Protein AF-A0A0K8VA12-F1 (afdb_monomer_lite)

Sequence (183 aa):
MFSTTRMPDYFIQFFLEILHPKRGFFFLHIFKHLFSTLIILQIESQKISMIEVALLIKELKFKITKRNDEIFIHLVVRNLISALDKTGMKCADEFNSNSTKFYNNCIDYLNQWDQAFKDVEVMEWVHLRKLPSWNSVERNLIYVMEIRNKTDVNDDELVDEFSFVKNYLTSGKLNEWKPVKKL

Foldseek 3Di:
DDDPPDPPVCVVVVLVVVDDPVRSVQVVVVCCVLCVVQPVVPVVPPDDDLLRVLVSLVVSLVVLVVCLVVLNDDPVRVVVQVVCVVVVNNCVVVSSVVSNVVSVVVNVVSVVVSVVRPLVNLVNCVVVLDQDDPVSVVSVVVSCCVVPVDDDDDPVVVVVVSVVVNVPDDPVVSVVPPPDPPD

Organism: Bactrocera latifrons (NCBI:txid174628)

Secondary structure (DSSP, 8-state):
--------HHHHHHHHHSS-HHHHHHHHHHHIIIIIIIIIHHHSSS---HHHHHHHHHHHHHHHHHHHHTT---HHHHHHHHHHHHTT---HHHHHHHHHHHHHHHHHHHHHHHTTTGGGGGGGGGG-SS---HHHHHHHHHHHHHHSTT----HHHHHHHHHHHHHH--HHHHHHTS-----

Structure (mmCIF, N/CA/C/O backbone):
data_AF-A0A0K8VA12-F1
#
_entry.id   AF-A0A0K8VA12-F1
#
loop_
_atom_site.group_PDB
_atom_site.id
_atom_site.type_symbol
_atom_site.label_atom_id
_atom_site.label_alt_id
_atom_site.label_comp_id
_atom_site.label_asym_id
_atom_site.label_entity_id
_atom_site.label_seq_id
_atom_site.pdbx_PDB_ins_code
_atom_site.Cartn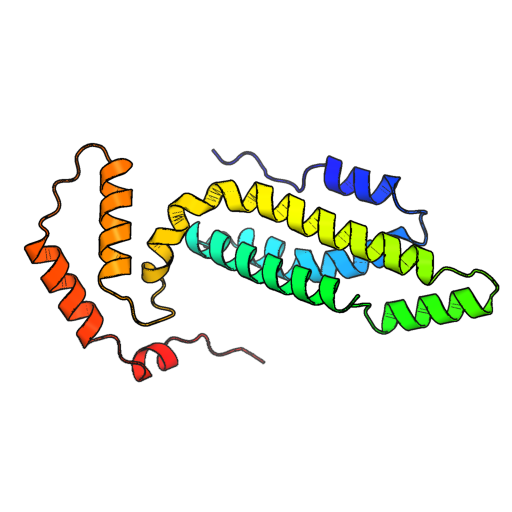_x
_atom_site.Cartn_y
_atom_site.Cartn_z
_atom_site.occupancy
_atom_site.B_iso_or_equiv
_atom_site.auth_seq_id
_atom_site.auth_comp_id
_atom_site.auth_asym_id
_atom_site.auth_atom_id
_atom_site.pdbx_PDB_model_num
ATOM 1 N N . MET A 1 1 ? -22.782 7.943 -9.792 1.00 27.59 1 MET A N 1
ATOM 2 C CA . MET A 1 1 ? -22.755 8.107 -11.260 1.00 27.59 1 MET A C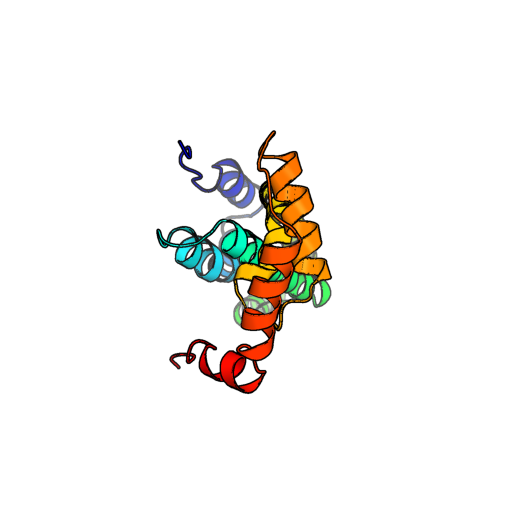A 1
ATOM 3 C C . MET A 1 1 ? -21.288 8.202 -11.657 1.00 27.59 1 MET A C 1
ATOM 5 O O . MET A 1 1 ? -20.741 9.292 -11.675 1.00 27.59 1 MET A O 1
ATOM 9 N N . PHE A 1 2 ? -20.608 7.063 -11.816 1.00 27.42 2 PHE A N 1
ATOM 10 C CA . PHE A 1 2 ? -19.216 7.056 -12.269 1.00 27.42 2 PHE A CA 1
ATOM 11 C C . PHE A 1 2 ? -19.253 7.274 -13.777 1.00 27.42 2 PHE A C 1
ATOM 13 O O . PHE A 1 2 ? -19.707 6.400 -14.517 1.00 27.42 2 PHE A O 1
ATOM 20 N N . SER A 1 3 ? -18.892 8.479 -14.219 1.00 29.62 3 SER A N 1
ATOM 21 C CA . SER A 1 3 ? -18.614 8.716 -15.628 1.00 29.62 3 SER A CA 1
ATOM 22 C C . SER A 1 3 ? -17.538 7.723 -16.050 1.00 29.62 3 SER A C 1
ATOM 24 O O . SER A 1 3 ? -16.582 7.478 -15.320 1.00 29.62 3 SER A O 1
ATOM 26 N N . THR A 1 4 ? -17.753 7.099 -17.200 1.00 33.97 4 THR A N 1
ATOM 27 C CA . THR A 1 4 ? -16.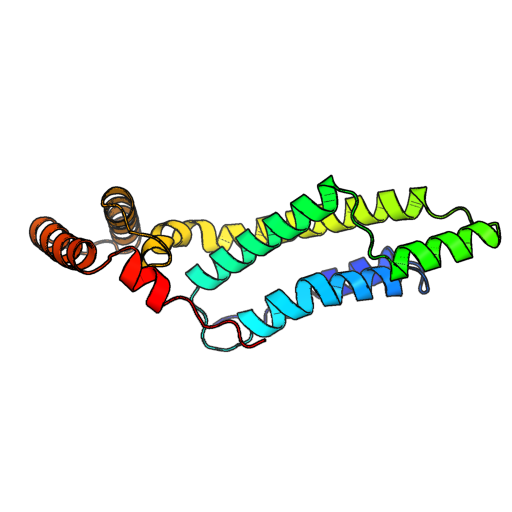831 6.194 -17.880 1.00 33.97 4 THR A CA 1
ATOM 28 C C . THR A 1 4 ? -15.396 6.716 -17.825 1.00 33.97 4 THR A C 1
ATOM 30 O O . THR A 1 4 ? -14.992 7.505 -18.678 1.00 33.97 4 THR A O 1
ATOM 33 N N . THR A 1 5 ? -14.607 6.250 -16.860 1.00 39.56 5 THR A N 1
ATOM 34 C CA . THR A 1 5 ? -13.150 6.388 -16.841 1.00 39.56 5 THR A CA 1
ATOM 35 C C . THR A 1 5 ? -12.570 5.398 -17.844 1.00 39.56 5 THR A C 1
ATOM 37 O O . THR A 1 5 ? -11.857 4.459 -17.508 1.00 39.56 5 THR A O 1
ATOM 40 N N . ARG A 1 6 ? -12.874 5.629 -19.129 1.00 41.81 6 ARG A N 1
ATOM 41 C CA . ARG A 1 6 ? -11.933 5.256 -20.182 1.00 41.81 6 ARG A CA 1
ATOM 42 C C . ARG A 1 6 ? -10.616 5.935 -19.830 1.00 41.81 6 ARG A C 1
ATOM 44 O O . ARG A 1 6 ? -10.619 7.095 -19.414 1.00 41.81 6 ARG A O 1
ATOM 51 N N . MET A 1 7 ? -9.516 5.197 -19.967 1.00 45.19 7 MET A N 1
ATOM 52 C CA . MET A 1 7 ? -8.165 5.755 -19.982 1.00 45.19 7 MET A CA 1
ATOM 53 C C . MET A 1 7 ? -8.221 7.089 -20.747 1.00 45.19 7 MET A C 1
ATOM 55 O O . MET A 1 7 ? -8.667 7.060 -21.896 1.00 45.19 7 MET A O 1
ATOM 59 N N . PRO A 1 8 ? -7.910 8.240 -20.115 1.00 46.12 8 PRO A N 1
ATOM 60 C CA . PRO A 1 8 ? -8.129 9.540 -20.738 1.00 46.12 8 PRO A CA 1
ATOM 61 C C . PRO A 1 8 ? -7.470 9.547 -22.113 1.00 46.12 8 PRO A C 1
ATOM 63 O O . PRO A 1 8 ? -6.331 9.098 -22.218 1.00 46.12 8 PRO A O 1
ATOM 66 N N . ASP A 1 9 ? -8.146 10.037 -23.153 1.00 42.62 9 ASP A N 1
ATOM 67 C CA . ASP A 1 9 ? -7.604 10.029 -24.523 1.00 42.62 9 ASP A CA 1
ATOM 68 C C . ASP A 1 9 ? -6.209 10.677 -24.587 1.00 42.62 9 ASP A C 1
ATOM 70 O O . ASP A 1 9 ? -5.347 10.236 -25.342 1.00 42.62 9 ASP A O 1
ATOM 74 N N . TYR A 1 10 ? -5.929 11.608 -23.668 1.00 41.34 10 TYR A N 1
ATOM 75 C CA . TYR A 1 10 ? -4.619 12.211 -23.430 1.00 41.34 10 TYR A CA 1
ATOM 76 C C . TYR A 1 10 ? -3.496 11.197 -23.161 1.00 41.34 10 TYR A C 1
ATOM 78 O O . TYR A 1 10 ? -2.371 11.396 -23.595 1.00 41.34 10 TYR A O 1
ATOM 86 N N . PHE A 1 11 ? -3.779 10.091 -22.475 1.00 45.50 11 PHE A N 1
ATOM 87 C CA . PHE A 1 11 ? -2.817 9.025 -22.201 1.00 45.50 11 PHE A CA 1
ATOM 88 C C . PHE A 1 11 ? -2.500 8.215 -23.461 1.00 45.50 11 PHE A C 1
ATOM 90 O O . PHE A 1 11 ? -1.362 7.823 -23.666 1.00 45.50 11 PHE A O 1
ATOM 97 N N . ILE A 1 12 ? -3.467 7.987 -24.347 1.00 48.97 12 ILE A N 1
ATOM 98 C CA . ILE A 1 12 ? -3.208 7.319 -25.631 1.00 48.97 12 ILE A CA 1
ATOM 99 C C . ILE A 1 12 ? -2.470 8.280 -26.573 1.00 48.97 12 ILE A C 1
ATOM 101 O O . ILE A 1 12 ? -1.506 7.897 -27.232 1.00 48.97 12 ILE A O 1
ATOM 105 N N . GLN A 1 13 ? -2.875 9.547 -26.581 1.00 41.81 13 GLN A N 1
ATOM 106 C CA . GLN A 1 13 ? -2.333 10.600 -27.434 1.00 41.81 13 GLN A CA 1
ATOM 107 C C . GLN A 1 13 ? -0.892 10.971 -27.046 1.00 41.81 13 GLN A C 1
ATOM 109 O O . GLN A 1 13 ? -0.024 11.014 -27.910 1.00 41.81 13 GLN A O 1
ATOM 114 N N . PHE A 1 14 ? -0.586 11.070 -25.750 1.00 44.94 14 PHE A N 1
ATOM 115 C CA . PHE A 1 14 ? 0.769 11.276 -25.223 1.00 44.94 14 PHE A CA 1
ATOM 116 C C . PHE A 1 14 ? 1.724 10.118 -25.565 1.00 44.94 14 PHE A C 1
ATOM 118 O O . PHE A 1 14 ? 2.897 10.334 -25.867 1.00 44.94 14 PHE A O 1
ATOM 125 N N . PHE A 1 15 ? 1.224 8.876 -25.576 1.00 46.00 15 PHE A N 1
ATOM 126 C CA . PHE A 1 15 ? 2.001 7.701 -25.994 1.00 46.00 15 PHE A CA 1
ATOM 127 C C . PHE A 1 15 ? 2.264 7.661 -27.501 1.00 46.00 15 PHE A C 1
ATOM 129 O O . PHE A 1 15 ? 3.296 7.139 -27.924 1.00 46.00 15 PHE A O 1
ATOM 136 N N . LEU A 1 16 ? 1.340 8.194 -28.302 1.00 45.53 16 LEU A N 1
ATOM 137 C CA . LEU A 1 16 ? 1.480 8.304 -29.753 1.00 45.53 16 LEU A CA 1
ATOM 138 C C . LEU A 1 16 ? 2.380 9.483 -30.159 1.00 45.53 16 LEU A C 1
ATOM 140 O O . LEU A 1 16 ? 3.107 9.366 -31.141 1.00 45.53 16 LEU A O 1
ATOM 144 N N . GLU A 1 17 ? 2.377 10.583 -29.401 1.00 41.84 17 GLU A N 1
ATOM 145 C CA . GLU A 1 17 ? 3.163 11.790 -29.699 1.00 41.84 17 GLU A CA 1
ATOM 146 C C . GLU A 1 17 ? 4.641 11.680 -29.293 1.00 41.84 17 GLU A C 1
ATOM 148 O O . GLU A 1 17 ? 5.508 12.190 -30.001 1.00 41.84 17 GLU A O 1
ATOM 153 N N . ILE A 1 18 ? 4.970 10.989 -28.194 1.00 43.06 18 ILE A N 1
ATOM 154 C CA . ILE A 1 18 ? 6.364 10.890 -27.709 1.00 43.06 18 ILE A CA 1
ATOM 155 C C . ILE A 1 18 ? 7.176 9.802 -28.431 1.00 43.06 18 ILE A C 1
ATOM 157 O O . ILE A 1 18 ? 8.409 9.802 -28.381 1.00 43.06 18 ILE A O 1
ATOM 161 N N . LEU A 1 19 ? 6.531 8.864 -29.130 1.00 41.56 19 LEU A N 1
ATOM 162 C CA . LEU A 1 19 ? 7.205 7.668 -29.630 1.00 41.56 19 LEU A CA 1
ATOM 163 C C . LEU A 1 19 ? 7.029 7.479 -31.137 1.00 41.56 19 LEU A C 1
ATOM 165 O O . LEU A 1 19 ? 5.957 7.148 -31.631 1.00 41.56 19 LEU A O 1
ATOM 169 N N . HIS A 1 20 ? 8.147 7.570 -31.864 1.00 47.59 20 HIS A N 1
ATOM 170 C CA . HIS A 1 20 ? 8.263 7.130 -33.259 1.00 47.59 20 HIS A CA 1
ATOM 171 C C . HIS A 1 20 ? 7.606 5.735 -33.438 1.00 47.59 20 HIS A C 1
ATOM 173 O O . HIS A 1 20 ? 7.802 4.879 -32.569 1.00 47.59 20 HIS A O 1
ATOM 179 N N . PRO A 1 21 ? 6.908 5.431 -34.553 1.00 52.75 21 PRO A N 1
ATOM 180 C CA . PRO A 1 21 ? 6.041 4.247 -34.691 1.00 52.75 21 PRO A CA 1
ATOM 181 C C . PRO A 1 21 ? 6.667 2.899 -34.287 1.00 52.75 21 PRO A C 1
ATOM 183 O O . PRO A 1 21 ? 6.004 2.038 -33.715 1.00 52.75 21 PRO A O 1
ATOM 186 N N . LYS A 1 22 ? 7.971 2.714 -34.540 1.00 49.69 22 LYS A N 1
ATOM 187 C CA . LYS A 1 22 ? 8.717 1.499 -34.159 1.00 49.69 22 LYS A CA 1
ATOM 188 C C . LYS A 1 22 ? 9.089 1.447 -32.671 1.00 49.69 22 LYS A C 1
ATOM 190 O O . LYS A 1 22 ? 9.224 0.362 -32.123 1.00 49.69 22 LYS A O 1
ATOM 195 N N . ARG A 1 23 ? 9.254 2.602 -32.018 1.00 49.44 23 ARG A N 1
ATOM 196 C CA . ARG A 1 23 ? 9.606 2.752 -30.594 1.00 49.44 23 ARG A CA 1
ATOM 197 C C . ARG A 1 23 ? 8.362 2.673 -29.700 1.00 49.44 23 ARG A C 1
ATOM 199 O O . ARG A 1 23 ? 8.434 2.097 -28.620 1.00 49.44 23 ARG A O 1
ATOM 206 N N . GLY A 1 24 ? 7.211 3.140 -30.195 1.00 55.44 24 GLY A N 1
ATOM 207 C CA . GLY A 1 24 ? 5.911 3.071 -29.511 1.00 55.44 24 GLY A CA 1
ATOM 208 C C . GLY A 1 24 ? 5.486 1.649 -29.152 1.00 55.44 24 GLY A C 1
ATOM 209 O O . GLY A 1 24 ? 4.980 1.400 -28.061 1.00 55.44 24 GLY A O 1
ATOM 210 N N . PHE A 1 25 ? 5.788 0.686 -30.025 1.00 56.34 25 PHE A N 1
ATOM 211 C CA . PHE A 1 25 ? 5.422 -0.719 -29.835 1.00 56.34 25 PHE A CA 1
ATOM 212 C C . PHE A 1 25 ? 6.061 -1.354 -28.585 1.00 56.34 25 PHE A C 1
ATOM 214 O O . PHE A 1 25 ? 5.439 -2.178 -27.915 1.00 56.34 25 PHE A O 1
ATOM 221 N N . PHE A 1 26 ? 7.282 -0.939 -28.228 1.00 58.94 26 PHE A N 1
ATOM 222 C CA . PHE A 1 26 ? 7.998 -1.441 -27.050 1.00 58.94 26 PHE A CA 1
ATOM 223 C C . PHE A 1 26 ? 7.361 -0.970 -25.747 1.00 58.94 26 PHE A C 1
ATOM 225 O O . PHE A 1 26 ? 7.111 -1.770 -24.843 1.00 58.94 26 PHE A O 1
ATOM 232 N N . PHE A 1 27 ? 7.053 0.323 -25.677 1.00 58.47 27 PHE A N 1
ATOM 233 C CA . PHE A 1 27 ? 6.386 0.913 -24.525 1.00 58.47 27 PHE A CA 1
ATOM 234 C C . PHE A 1 27 ? 4.948 0.424 -24.407 1.00 58.47 27 PHE A C 1
ATOM 236 O O . PHE A 1 27 ? 4.513 0.157 -23.296 1.00 58.47 27 PHE A O 1
ATOM 243 N N . LEU A 1 28 ? 4.245 0.185 -25.517 1.00 60.22 28 LEU A N 1
ATOM 244 C CA . LEU A 1 28 ? 2.930 -0.462 -25.509 1.00 60.22 28 LEU A CA 1
ATOM 245 C C . LEU A 1 28 ? 2.989 -1.896 -24.965 1.00 60.22 28 LEU A C 1
ATOM 247 O O . LEU A 1 28 ? 2.085 -2.304 -24.240 1.00 60.22 28 LEU A O 1
ATOM 251 N N . HIS A 1 29 ? 4.048 -2.658 -25.257 1.00 60.78 29 HIS A N 1
ATOM 252 C CA . HIS A 1 29 ? 4.207 -4.016 -24.727 1.00 60.78 29 HIS A CA 1
ATOM 253 C C . HIS A 1 29 ? 4.459 -4.015 -23.212 1.00 60.78 29 HIS A C 1
ATOM 255 O O . HIS A 1 29 ? 3.814 -4.759 -22.469 1.00 60.78 29 HIS A O 1
ATOM 261 N N . ILE A 1 30 ? 5.348 -3.133 -22.746 1.00 60.19 30 ILE A N 1
ATOM 262 C CA . ILE A 1 30 ? 5.628 -2.933 -21.318 1.00 60.19 30 ILE A CA 1
ATOM 263 C C . ILE A 1 30 ? 4.376 -2.403 -20.605 1.00 60.19 30 ILE A C 1
ATOM 265 O O . ILE A 1 30 ? 3.971 -2.952 -19.584 1.00 60.19 30 ILE A O 1
ATOM 269 N N . PHE A 1 31 ? 3.707 -1.401 -21.172 1.00 62.06 31 PHE A N 1
ATOM 270 C CA . PHE A 1 31 ? 2.494 -0.799 -20.627 1.00 62.06 31 PHE A CA 1
ATOM 271 C C . PHE A 1 31 ? 1.342 -1.801 -20.544 1.00 62.06 31 PHE A C 1
ATOM 273 O O . PHE A 1 31 ? 0.729 -1.930 -19.488 1.00 62.06 31 PHE A O 1
ATOM 280 N N . LYS A 1 32 ? 1.098 -2.593 -21.596 1.00 61.06 32 LYS A N 1
ATOM 281 C CA . LYS A 1 32 ? 0.117 -3.686 -21.565 1.00 61.06 32 LYS A CA 1
ATOM 282 C C . LYS A 1 32 ? 0.439 -4.667 -20.440 1.00 61.06 32 LYS A C 1
ATOM 284 O O . LYS A 1 32 ? -0.440 -4.993 -19.654 1.00 61.06 32 LYS A O 1
ATOM 289 N N . HIS A 1 33 ? 1.688 -5.095 -20.297 1.00 61.69 33 HIS A N 1
ATOM 290 C CA . HIS A 1 33 ? 2.048 -6.031 -19.231 1.00 61.69 33 HIS A CA 1
ATOM 291 C C . HIS A 1 33 ? 1.916 -5.418 -17.818 1.00 61.69 33 HIS A C 1
ATOM 293 O O . HIS A 1 33 ? 1.605 -6.130 -16.861 1.00 61.69 33 HIS A O 1
ATOM 299 N N . LEU A 1 34 ? 2.167 -4.116 -17.663 1.00 60.88 34 LEU A N 1
ATOM 300 C CA . LEU A 1 34 ? 2.112 -3.413 -16.376 1.00 60.88 34 LEU A CA 1
ATOM 301 C C . LEU A 1 34 ? 0.685 -3.052 -15.949 1.00 60.88 34 LEU A C 1
ATOM 303 O O . LEU A 1 34 ? 0.310 -3.303 -14.806 1.00 60.88 34 LEU A O 1
ATOM 307 N N . PHE A 1 35 ? -0.097 -2.476 -16.861 1.00 58.31 35 PHE A N 1
ATOM 308 C CA . PHE A 1 35 ? -1.416 -1.907 -16.588 1.00 58.31 35 PHE A CA 1
ATOM 309 C C . PHE A 1 35 ? -2.562 -2.842 -16.995 1.00 58.31 35 PHE A C 1
ATOM 311 O O . PHE A 1 35 ? -3.532 -2.962 -16.249 1.00 58.31 35 PHE A O 1
ATOM 318 N N . SER A 1 36 ? -2.463 -3.564 -18.121 1.00 54.34 36 SER A N 1
ATOM 319 C CA . SER A 1 36 ? -3.574 -4.410 -18.602 1.00 54.34 36 SER A CA 1
ATOM 320 C C . SER A 1 36 ? -3.853 -5.589 -17.678 1.00 54.34 36 SER A C 1
ATOM 322 O O . SER A 1 36 ? -5.009 -5.954 -17.491 1.00 54.34 36 SER A O 1
ATOM 324 N N . THR A 1 37 ? -2.812 -6.191 -17.104 1.00 54.47 37 THR A N 1
ATOM 325 C CA . THR A 1 37 ? -2.977 -7.379 -16.259 1.00 54.47 37 THR A CA 1
ATOM 326 C C . THR A 1 37 ? -3.455 -7.022 -14.850 1.00 54.47 37 THR A C 1
ATOM 328 O O . THR A 1 37 ? -4.142 -7.823 -14.227 1.00 54.47 37 THR A O 1
ATOM 331 N N . LEU A 1 38 ? -3.094 -5.835 -14.343 1.00 54.69 38 LEU A N 1
ATOM 332 C CA . LEU A 1 38 ? -3.337 -5.454 -12.948 1.00 54.69 38 LEU A CA 1
ATOM 333 C C . LEU A 1 38 ? -4.534 -4.508 -12.777 1.00 54.69 38 LEU A C 1
ATOM 335 O O . LEU A 1 38 ? -5.360 -4.737 -11.905 1.00 54.69 38 LEU A O 1
ATOM 339 N N . ILE A 1 39 ? -4.647 -3.462 -13.602 1.00 55.97 39 ILE A N 1
ATOM 340 C CA . ILE A 1 39 ? -5.699 -2.443 -13.463 1.00 55.97 39 ILE A CA 1
ATOM 341 C C . ILE A 1 39 ? -6.967 -2.879 -14.188 1.00 55.97 39 ILE A C 1
ATOM 343 O O . ILE A 1 39 ? -8.015 -2.965 -13.567 1.00 55.97 39 ILE A O 1
ATOM 347 N N . ILE A 1 40 ? -6.880 -3.217 -15.475 1.00 53.38 40 ILE A N 1
ATOM 348 C CA . ILE A 1 40 ? -8.078 -3.474 -16.293 1.00 53.38 40 ILE A CA 1
ATOM 349 C C . ILE A 1 40 ? -8.804 -4.739 -15.813 1.00 53.38 40 ILE A C 1
ATOM 351 O O . ILE A 1 40 ? -9.994 -4.701 -15.532 1.00 53.38 40 ILE A O 1
ATOM 355 N N . LEU A 1 41 ? -8.090 -5.851 -15.617 1.00 53.09 41 LEU A N 1
ATOM 356 C CA . LEU A 1 41 ? -8.734 -7.113 -15.227 1.00 53.09 41 LEU A CA 1
ATOM 357 C C . LEU A 1 41 ? -9.253 -7.137 -13.779 1.00 53.09 41 LEU A C 1
ATOM 359 O O . LEU A 1 41 ? -10.251 -7.805 -13.517 1.00 53.09 41 LEU A O 1
ATOM 363 N N . GLN A 1 42 ? -8.591 -6.450 -12.838 1.00 55.69 42 GLN A N 1
ATOM 364 C CA . GLN A 1 42 ? -8.996 -6.488 -11.425 1.00 55.69 42 GLN A CA 1
ATOM 365 C C . GLN A 1 42 ? -9.942 -5.349 -11.041 1.00 55.69 42 GLN A C 1
ATOM 367 O O . GLN A 1 42 ? -10.834 -5.586 -10.234 1.00 55.69 42 GLN A O 1
ATOM 372 N N . ILE A 1 43 ? -9.796 -4.154 -11.629 1.00 56.19 43 ILE A N 1
ATOM 373 C CA . ILE A 1 43 ? -10.643 -2.992 -11.313 1.00 56.19 43 ILE A CA 1
ATOM 374 C C . ILE A 1 43 ? -11.945 -2.985 -12.111 1.00 56.19 43 ILE A C 1
ATOM 376 O O . ILE A 1 43 ? -12.984 -2.632 -11.559 1.00 56.19 43 ILE A O 1
ATOM 380 N N . GLU A 1 44 ? -11.938 -3.436 -13.369 1.00 53.25 44 GLU A N 1
ATOM 381 C CA . GLU A 1 44 ? -13.181 -3.553 -14.153 1.00 53.25 44 GLU A CA 1
ATOM 382 C C . GLU A 1 44 ? -13.967 -4.836 -13.841 1.00 53.25 44 GLU A C 1
ATOM 384 O O . GLU A 1 44 ? -15.130 -4.972 -14.231 1.00 53.25 44 GLU A O 1
ATOM 389 N N . SER A 1 45 ? -13.371 -5.768 -13.088 1.00 54.53 45 SER A N 1
ATOM 390 C CA . SER A 1 45 ? -14.117 -6.842 -12.435 1.00 54.53 45 SER A CA 1
ATOM 391 C C . SER A 1 45 ? -15.087 -6.196 -11.444 1.00 54.53 45 SER A C 1
ATOM 393 O O . SER A 1 45 ? -14.667 -5.675 -10.416 1.00 54.53 45 SER A O 1
ATOM 395 N N . GLN A 1 46 ? -16.385 -6.226 -11.761 1.00 53.59 46 GLN A N 1
ATOM 396 C CA . GLN A 1 46 ? -17.489 -5.463 -11.146 1.00 53.59 46 GLN A CA 1
ATOM 397 C C . GLN A 1 46 ? -17.727 -5.660 -9.624 1.00 53.59 46 GLN A C 1
ATOM 399 O O . GLN A 1 46 ? -18.800 -5.332 -9.123 1.00 53.59 46 GLN A O 1
ATOM 404 N N . LYS A 1 47 ? -16.779 -6.221 -8.866 1.00 59.91 47 LYS A N 1
ATOM 405 C CA . LYS A 1 47 ? -16.904 -6.557 -7.441 1.00 59.91 47 LYS A CA 1
ATOM 406 C C . LYS A 1 47 ? -15.619 -6.281 -6.653 1.00 59.91 47 LYS A C 1
ATOM 408 O O . LYS A 1 47 ? -15.135 -7.181 -5.973 1.00 59.91 47 LYS A O 1
ATOM 413 N N . ILE A 1 48 ? -15.060 -5.076 -6.747 1.00 72.62 48 ILE A N 1
ATOM 414 C CA . ILE A 1 48 ? -13.974 -4.664 -5.846 1.00 72.62 48 ILE A CA 1
ATOM 415 C C . ILE A 1 48 ? -14.359 -3.436 -5.023 1.00 72.62 48 ILE A C 1
ATOM 417 O O . ILE A 1 48 ? -15.055 -2.541 -5.507 1.00 72.62 48 ILE A O 1
ATOM 421 N N . SER A 1 49 ? -13.942 -3.413 -3.759 1.00 77.75 49 SER A N 1
ATOM 422 C CA . SER A 1 49 ? -14.183 -2.285 -2.856 1.00 77.75 49 SER A CA 1
ATOM 423 C C . SER A 1 49 ? -13.218 -1.128 -3.146 1.00 77.75 49 SER A C 1
ATOM 425 O O . SER A 1 49 ? -12.137 -1.322 -3.703 1.00 77.75 49 SER A O 1
ATOM 427 N N . MET A 1 50 ? -13.564 0.094 -2.722 1.00 78.50 50 MET A N 1
ATOM 428 C CA . MET A 1 50 ? -12.657 1.250 -2.851 1.00 78.50 50 MET A CA 1
ATOM 429 C C . MET A 1 50 ? -11.330 1.038 -2.108 1.00 78.50 50 MET A C 1
ATOM 431 O O . MET A 1 50 ? -10.289 1.511 -2.554 1.00 78.50 50 MET A O 1
ATOM 435 N N . ILE A 1 51 ? -11.353 0.286 -1.007 1.00 81.38 51 ILE A N 1
ATOM 436 C CA . ILE A 1 51 ? -10.160 -0.044 -0.223 1.00 81.38 51 ILE A CA 1
ATOM 437 C C . ILE A 1 51 ? -9.276 -1.025 -1.009 1.00 81.38 51 ILE A C 1
ATOM 439 O O . ILE A 1 51 ? -8.055 -0.884 -1.035 1.00 81.38 51 ILE A O 1
ATOM 443 N N . GLU A 1 52 ? -9.869 -1.988 -1.720 1.00 79.62 52 GLU A N 1
ATOM 444 C CA . GLU A 1 52 ? -9.120 -2.904 -2.590 1.00 79.62 52 GLU A CA 1
ATOM 445 C C . GLU A 1 52 ? -8.471 -2.168 -3.755 1.00 79.62 52 GLU A C 1
ATOM 447 O O . GLU A 1 52 ? -7.310 -2.441 -4.062 1.00 79.62 52 GLU A O 1
ATOM 452 N N . VAL A 1 53 ? -9.175 -1.202 -4.354 1.00 79.81 53 VAL A N 1
ATOM 453 C CA . VAL A 1 53 ? -8.598 -0.309 -5.369 1.00 79.81 53 VAL A CA 1
ATOM 454 C C . VAL A 1 53 ? -7.379 0.425 -4.807 1.00 79.81 53 VAL A C 1
ATOM 456 O O . VAL A 1 53 ? -6.321 0.397 -5.435 1.00 79.81 53 VAL A O 1
ATOM 459 N N . ALA A 1 54 ? -7.491 1.017 -3.614 1.00 82.31 54 ALA A N 1
ATOM 460 C CA . ALA A 1 54 ? -6.390 1.725 -2.956 1.00 82.31 54 ALA A CA 1
ATOM 461 C C . ALA A 1 54 ? -5.159 0.819 -2.774 1.00 82.31 54 ALA A C 1
ATOM 463 O O . ALA A 1 54 ? -4.036 1.170 -3.146 1.00 82.31 54 ALA A O 1
ATOM 464 N N . LEU A 1 55 ? -5.375 -0.405 -2.280 1.00 80.88 55 LEU A N 1
ATOM 465 C CA . LEU A 1 55 ? -4.309 -1.389 -2.085 1.00 80.88 55 LEU A CA 1
ATOM 466 C C . LEU A 1 55 ? -3.663 -1.827 -3.405 1.00 80.88 55 LEU A C 1
ATOM 468 O O . LEU A 1 55 ? -2.440 -1.981 -3.461 1.00 80.88 55 LEU A O 1
ATOM 472 N N . LEU A 1 56 ? -4.450 -2.004 -4.469 1.00 80.00 56 LEU A N 1
ATOM 473 C CA . LEU A 1 56 ? -3.940 -2.342 -5.801 1.00 80.00 56 LEU A CA 1
ATOM 474 C C . LEU A 1 56 ? -3.100 -1.209 -6.395 1.00 80.00 56 LEU A C 1
ATOM 476 O O . LEU A 1 56 ? -2.023 -1.467 -6.938 1.00 80.00 56 LEU A O 1
ATOM 480 N N . ILE A 1 57 ? -3.549 0.041 -6.257 1.00 81.25 57 ILE A N 1
ATOM 481 C CA . ILE A 1 57 ? -2.794 1.225 -6.688 1.00 81.25 57 ILE A CA 1
ATOM 482 C C . ILE A 1 57 ? -1.458 1.289 -5.940 1.00 81.25 57 ILE A C 1
ATOM 484 O O . ILE A 1 57 ? -0.408 1.449 -6.565 1.00 81.25 57 ILE A O 1
ATOM 488 N N . LYS A 1 58 ? -1.466 1.083 -4.620 1.00 83.75 58 LYS A N 1
ATOM 489 C CA . LYS A 1 58 ? -0.260 1.065 -3.780 1.00 83.75 58 LYS A CA 1
ATOM 490 C C . LYS A 1 58 ? 0.720 -0.037 -4.180 1.00 83.75 58 LYS A C 1
ATOM 492 O O . LYS A 1 58 ? 1.921 0.218 -4.308 1.00 83.75 58 LYS A O 1
ATOM 497 N N . GLU A 1 59 ? 0.224 -1.246 -4.436 1.00 83.75 59 GLU A N 1
ATOM 498 C CA . GLU A 1 59 ? 1.042 -2.358 -4.929 1.00 83.75 59 GLU A CA 1
ATOM 499 C C . GLU A 1 59 ? 1.640 -2.053 -6.310 1.00 83.75 59 GLU A C 1
ATOM 501 O O . GLU A 1 59 ? 2.815 -2.344 -6.563 1.00 83.75 59 GLU A O 1
ATOM 506 N N . LEU A 1 60 ? 0.861 -1.444 -7.207 1.00 82.56 60 LEU A N 1
ATOM 507 C CA . LEU A 1 60 ? 1.336 -1.059 -8.531 1.00 82.56 60 LEU A CA 1
ATOM 508 C C . LEU A 1 60 ? 2.419 0.016 -8.454 1.00 82.56 60 LEU A C 1
ATOM 510 O O . LEU A 1 60 ? 3.462 -0.150 -9.088 1.00 82.56 60 LEU A O 1
ATOM 514 N N . LYS A 1 61 ? 2.208 1.067 -7.652 1.00 85.81 61 LYS A N 1
ATOM 515 C CA . LYS A 1 61 ? 3.208 2.116 -7.397 1.00 85.81 61 LYS A CA 1
ATOM 516 C C . LYS A 1 61 ? 4.517 1.486 -6.942 1.00 85.81 61 LYS A C 1
ATOM 518 O O . LYS A 1 61 ? 5.541 1.694 -7.581 1.00 85.81 61 LYS A O 1
ATOM 523 N N . PHE A 1 62 ? 4.468 0.612 -5.937 1.00 87.19 62 PHE A N 1
ATOM 524 C CA . PHE A 1 62 ? 5.647 -0.103 -5.449 1.00 87.19 62 PHE A CA 1
ATOM 525 C C . PHE A 1 62 ? 6.360 -0.912 -6.545 1.00 87.19 62 PHE A C 1
ATOM 527 O O . PHE A 1 62 ? 7.585 -0.850 -6.670 1.00 87.19 62 PHE A O 1
ATOM 534 N N . LYS A 1 63 ? 5.612 -1.656 -7.371 1.00 84.50 63 LYS A N 1
ATOM 535 C CA . LYS A 1 63 ? 6.180 -2.434 -8.486 1.00 84.50 63 LYS A CA 1
ATOM 536 C C . LYS A 1 63 ? 6.812 -1.548 -9.560 1.00 84.50 63 LYS A C 1
ATOM 538 O O . LYS A 1 63 ? 7.812 -1.954 -10.149 1.00 84.50 63 LYS A O 1
ATOM 543 N N . ILE A 1 64 ? 6.217 -0.397 -9.864 1.00 84.06 64 ILE A N 1
ATOM 544 C CA . ILE A 1 64 ? 6.736 0.549 -10.859 1.00 84.06 64 ILE A CA 1
ATOM 545 C C . ILE A 1 64 ? 7.987 1.245 -10.324 1.00 84.06 64 ILE A C 1
ATOM 547 O O . ILE A 1 64 ? 8.992 1.257 -11.027 1.00 84.06 64 ILE A O 1
ATOM 551 N N . THR A 1 65 ? 7.968 1.727 -9.080 1.00 87.12 65 THR A N 1
ATOM 552 C CA . THR A 1 65 ? 9.133 2.346 -8.430 1.00 87.12 65 THR A CA 1
ATOM 553 C C . THR A 1 65 ? 10.323 1.395 -8.425 1.00 87.12 65 THR A C 1
ATOM 555 O O . THR A 1 65 ? 11.361 1.737 -8.974 1.00 87.12 65 THR A O 1
ATOM 558 N N . LYS A 1 66 ? 10.143 0.145 -7.973 1.00 87.69 66 LYS A N 1
ATOM 559 C CA . LYS A 1 66 ? 11.223 -0.856 -8.007 1.00 87.69 66 LYS A CA 1
ATOM 560 C C . LYS A 1 66 ? 11.799 -1.095 -9.401 1.00 87.69 66 LYS A C 1
ATOM 562 O O . LYS A 1 66 ? 12.992 -1.315 -9.550 1.00 87.69 66 LYS A O 1
ATOM 567 N N . ARG A 1 67 ? 10.950 -1.104 -10.431 1.00 84.88 67 ARG A N 1
ATOM 568 C CA . ARG A 1 67 ? 11.407 -1.270 -11.818 1.00 84.88 67 ARG A CA 1
ATOM 569 C C . ARG A 1 67 ? 12.150 -0.039 -12.322 1.00 84.88 67 ARG A C 1
ATOM 571 O O . ARG A 1 67 ? 13.066 -0.199 -13.116 1.00 84.88 67 ARG A O 1
ATOM 578 N N . ASN A 1 68 ? 11.760 1.151 -11.884 1.00 86.88 68 ASN A N 1
ATOM 579 C CA . ASN A 1 68 ? 12.450 2.386 -12.221 1.00 86.88 68 ASN A CA 1
ATOM 580 C C . ASN A 1 68 ? 13.837 2.448 -11.572 1.00 86.88 68 ASN A C 1
ATOM 582 O O . ASN A 1 68 ? 14.810 2.722 -12.267 1.00 86.88 68 ASN A O 1
ATOM 586 N N . ASP A 1 69 ? 13.921 2.116 -10.279 1.00 87.44 69 ASP A N 1
ATOM 587 C CA . ASP A 1 69 ? 15.167 2.123 -9.500 1.00 87.44 69 ASP A CA 1
ATOM 588 C C . ASP A 1 69 ? 16.223 1.188 -10.113 1.00 87.44 69 ASP A C 1
ATOM 590 O O . ASP A 1 69 ? 17.398 1.529 -10.197 1.00 87.44 69 ASP A O 1
ATOM 594 N N . GLU A 1 70 ? 15.786 0.031 -10.616 1.00 86.12 70 GLU A N 1
ATOM 595 C CA . GLU A 1 70 ? 16.642 -0.968 -11.272 1.00 86.12 70 GLU A CA 1
ATOM 596 C C . GLU A 1 70 ? 16.839 -0.723 -12.781 1.00 86.12 70 GLU A C 1
ATOM 598 O O . GLU A 1 70 ? 17.462 -1.541 -13.462 1.00 86.12 70 GLU A O 1
ATOM 603 N N . ILE A 1 71 ? 16.259 0.348 -13.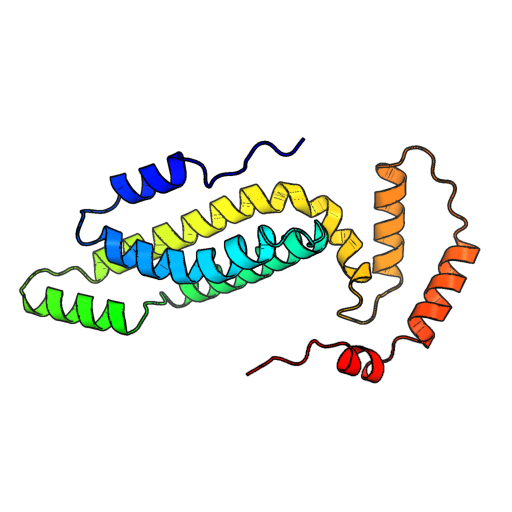344 1.00 80.31 71 ILE A N 1
ATOM 604 C CA . ILE A 1 71 ? 16.218 0.620 -14.797 1.00 80.31 71 ILE A CA 1
ATOM 605 C C . ILE A 1 71 ? 15.805 -0.654 -15.556 1.00 80.31 71 ILE A C 1
ATOM 607 O O . ILE A 1 71 ? 16.453 -1.141 -16.489 1.00 80.31 71 ILE A O 1
ATOM 611 N N . PHE A 1 72 ? 14.730 -1.277 -15.079 1.00 80.06 72 PHE A N 1
ATOM 612 C CA . PHE A 1 72 ? 14.318 -2.589 -15.537 1.00 80.06 72 PHE A CA 1
ATOM 613 C C . PHE A 1 72 ? 13.837 -2.526 -16.987 1.00 80.06 72 PHE A C 1
ATOM 615 O O . PHE A 1 72 ? 12.881 -1.821 -17.326 1.00 80.06 72 PHE A O 1
ATOM 622 N N . ILE A 1 73 ? 14.458 -3.360 -17.822 1.00 75.31 73 ILE A N 1
ATOM 623 C CA . ILE A 1 73 ? 14.107 -3.568 -19.225 1.00 75.31 73 ILE A CA 1
ATOM 624 C C . ILE A 1 73 ? 13.913 -5.0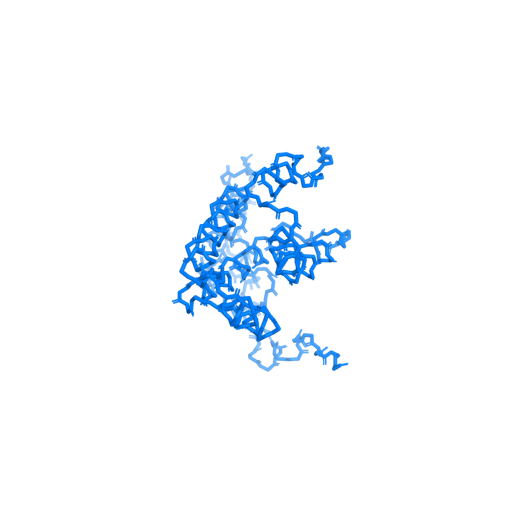61 -19.437 1.00 75.31 73 ILE A C 1
ATOM 626 O O . ILE A 1 73 ? 14.795 -5.865 -19.131 1.00 75.31 73 ILE A O 1
ATOM 630 N N . HIS A 1 74 ? 12.764 -5.438 -19.994 1.00 73.50 74 HIS A N 1
ATOM 631 C CA . HIS A 1 74 ? 12.471 -6.833 -20.293 1.00 73.50 74 HIS A CA 1
ATOM 632 C C . HIS A 1 74 ? 13.496 -7.408 -21.285 1.00 73.50 74 HIS A C 1
ATOM 634 O O . HIS A 1 74 ? 13.865 -6.739 -22.251 1.00 73.50 74 HIS A O 1
ATOM 640 N N . LEU A 1 75 ? 13.922 -8.662 -21.096 1.00 75.62 75 LEU A N 1
ATOM 641 C CA . LEU A 1 75 ? 14.988 -9.288 -21.895 1.00 75.62 75 LEU A CA 1
ATOM 642 C C . LEU A 1 75 ? 14.722 -9.224 -23.408 1.00 75.62 75 LEU A C 1
ATOM 644 O O . LEU A 1 75 ? 15.621 -8.927 -24.186 1.00 75.62 75 LEU A O 1
ATOM 648 N N . VAL A 1 76 ? 13.468 -9.432 -23.816 1.00 71.19 76 VAL A N 1
ATOM 649 C CA . VAL A 1 76 ? 13.027 -9.306 -25.217 1.00 71.19 76 VAL A CA 1
ATOM 650 C C . VAL A 1 76 ? 13.330 -7.912 -25.777 1.00 71.19 76 VAL A C 1
ATOM 652 O O . VAL A 1 76 ? 13.853 -7.786 -26.880 1.00 71.19 76 VAL A O 1
ATOM 655 N N . VAL A 1 77 ? 13.052 -6.864 -24.999 1.00 71.81 77 VAL A N 1
ATOM 656 C CA . VAL A 1 77 ? 13.313 -5.471 -25.385 1.00 71.81 77 VAL A CA 1
ATOM 657 C C . VAL A 1 77 ? 14.815 -5.194 -25.410 1.00 71.81 77 VAL A C 1
ATOM 659 O O . VAL A 1 77 ? 15.305 -4.595 -26.361 1.00 71.81 77 VAL A O 1
ATOM 662 N N . ARG A 1 78 ? 15.567 -5.709 -24.430 1.00 77.19 78 ARG A N 1
ATOM 663 C CA . ARG A 1 78 ? 17.033 -5.599 -24.390 1.00 77.19 78 ARG A CA 1
ATOM 664 C C . ARG A 1 78 ? 17.688 -6.230 -25.624 1.00 77.19 78 ARG A C 1
ATOM 666 O O . ARG A 1 78 ? 18.528 -5.594 -26.250 1.00 77.19 78 ARG A O 1
ATOM 673 N N . ASN A 1 79 ? 17.255 -7.427 -26.018 1.00 77.00 79 ASN A N 1
ATOM 674 C CA . ASN A 1 79 ? 17.754 -8.114 -27.213 1.00 77.00 79 ASN A CA 1
ATOM 675 C C . ASN A 1 79 ? 17.496 -7.306 -28.492 1.00 77.00 79 ASN A C 1
ATOM 677 O O . ASN A 1 79 ? 18.336 -7.274 -29.390 1.00 77.00 79 ASN A O 1
ATOM 681 N N . LEU A 1 80 ? 16.348 -6.632 -28.562 1.00 72.62 80 LEU A N 1
ATOM 682 C CA . LEU A 1 80 ? 15.983 -5.780 -29.690 1.00 72.62 80 LEU A CA 1
ATOM 683 C C . LEU A 1 80 ? 16.816 -4.490 -29.726 1.00 72.62 80 LEU A C 1
ATOM 685 O O . LEU A 1 80 ? 17.286 -4.119 -30.799 1.00 72.62 80 LEU A O 1
ATOM 689 N N . ILE A 1 81 ? 17.081 -3.858 -28.577 1.00 74.56 81 ILE A N 1
ATOM 690 C CA . ILE A 1 81 ? 17.999 -2.708 -28.481 1.00 74.56 81 ILE A CA 1
ATOM 691 C C . ILE A 1 81 ? 19.400 -3.115 -28.949 1.00 74.56 81 ILE A C 1
ATOM 693 O O . ILE A 1 81 ? 19.970 -2.461 -29.816 1.00 74.56 81 ILE A O 1
ATOM 697 N N . SER A 1 82 ? 19.917 -4.250 -28.473 1.00 79.12 82 SER A N 1
ATOM 698 C CA . SER A 1 82 ? 21.230 -4.751 -28.894 1.00 79.12 82 SER A CA 1
ATOM 699 C C . SER A 1 82 ? 21.301 -5.080 -30.389 1.00 79.12 82 SER A C 1
ATOM 701 O O . SER A 1 82 ? 22.359 -4.936 -30.998 1.00 79.12 82 SER A O 1
ATOM 703 N N . ALA A 1 83 ? 20.202 -5.529 -31.002 1.00 78.19 83 ALA A N 1
ATOM 704 C CA . ALA A 1 83 ? 20.138 -5.729 -32.448 1.00 78.19 83 ALA A CA 1
ATOM 705 C C . ALA A 1 83 ? 20.191 -4.394 -33.213 1.00 78.19 83 ALA A C 1
ATOM 707 O O . ALA A 1 83 ? 20.873 -4.310 -34.232 1.00 78.19 83 ALA A O 1
ATOM 708 N N . LEU A 1 84 ? 19.531 -3.349 -32.706 1.00 70.94 84 LEU A N 1
ATOM 709 C CA . LEU A 1 84 ? 19.548 -2.006 -33.297 1.00 70.94 84 LEU A CA 1
ATOM 710 C C . LEU A 1 84 ? 20.918 -1.327 -33.159 1.00 70.94 84 LEU A C 1
ATOM 712 O O . LEU A 1 84 ? 21.415 -0.761 -34.136 1.00 70.94 84 LEU A O 1
ATOM 716 N N . ASP A 1 85 ? 21.585 -1.474 -32.013 1.00 77.75 85 ASP A N 1
ATOM 717 C CA . ASP A 1 85 ? 22.934 -0.931 -31.810 1.00 77.75 85 ASP A CA 1
ATOM 718 C C . ASP A 1 85 ? 23.940 -1.543 -32.805 1.00 77.75 85 ASP A C 1
ATOM 720 O O . ASP A 1 85 ? 24.777 -0.834 -33.366 1.00 77.75 85 ASP A O 1
ATOM 724 N N . LYS A 1 86 ? 23.811 -2.845 -33.114 1.00 79.19 86 LYS A N 1
ATOM 725 C CA . LYS A 1 86 ? 24.626 -3.530 -34.140 1.00 79.19 86 LYS A CA 1
ATOM 726 C C . LYS A 1 86 ? 24.404 -2.992 -35.555 1.00 79.19 86 LYS A C 1
ATOM 728 O O . LYS A 1 86 ? 25.297 -3.112 -36.386 1.00 79.19 86 LYS A O 1
ATOM 733 N N . THR A 1 87 ? 23.246 -2.389 -35.831 1.00 73.75 87 THR A N 1
ATOM 734 C CA . THR A 1 87 ? 22.957 -1.727 -37.118 1.00 73.75 87 THR A CA 1
ATOM 735 C C . THR A 1 87 ? 23.474 -0.285 -37.191 1.00 73.75 87 THR A C 1
ATOM 737 O O . THR A 1 87 ? 23.220 0.407 -38.172 1.00 73.75 87 THR A O 1
ATOM 740 N N . GLY A 1 88 ? 24.213 0.176 -36.173 1.00 69.19 88 GLY A N 1
ATOM 741 C CA . GLY A 1 88 ? 24.790 1.523 -36.101 1.00 69.19 88 GLY A CA 1
ATOM 742 C C . GLY A 1 88 ? 23.871 2.566 -35.460 1.00 69.19 88 GLY A C 1
ATOM 743 O O . GLY A 1 88 ? 24.268 3.720 -35.304 1.00 69.19 88 GLY A O 1
ATOM 744 N N . MET A 1 89 ? 22.662 2.176 -35.047 1.00 67.44 89 MET A N 1
ATOM 745 C CA . MET A 1 89 ? 21.693 3.059 -34.406 1.00 67.44 89 MET A CA 1
ATOM 746 C C . MET A 1 89 ? 21.853 2.960 -32.886 1.00 67.44 89 MET A C 1
ATOM 748 O O . MET A 1 89 ? 21.236 2.111 -32.254 1.00 67.44 89 MET A O 1
ATOM 752 N N . LYS A 1 90 ? 22.714 3.804 -32.301 1.00 68.62 90 LYS A N 1
ATOM 753 C CA . LYS A 1 90 ? 22.916 3.856 -30.843 1.00 68.62 90 LYS A CA 1
ATOM 754 C C . LYS A 1 90 ? 21.648 4.369 -30.164 1.00 68.62 90 LYS A C 1
ATOM 756 O O . LYS A 1 90 ? 21.382 5.569 -30.191 1.00 68.62 90 LYS A O 1
ATOM 761 N N . CYS A 1 91 ? 20.863 3.474 -29.574 1.00 72.25 91 CYS A N 1
ATOM 762 C CA . CYS A 1 91 ? 19.567 3.822 -28.977 1.00 72.25 91 CYS A CA 1
ATOM 763 C C . CYS A 1 91 ? 19.453 3.478 -27.486 1.00 72.25 91 CYS A C 1
ATOM 765 O O . CYS A 1 91 ? 18.440 3.819 -26.878 1.00 72.25 91 CYS A O 1
ATOM 767 N N . ALA A 1 92 ? 20.457 2.833 -26.885 1.00 72.19 92 ALA A N 1
ATOM 768 C CA . ALA A 1 92 ? 20.397 2.386 -25.493 1.00 72.19 92 ALA A CA 1
ATOM 769 C C . ALA A 1 92 ? 20.194 3.534 -24.483 1.00 72.19 92 ALA A C 1
ATOM 771 O O . ALA A 1 92 ? 19.270 3.477 -23.672 1.00 72.19 92 ALA A O 1
ATOM 772 N N . ASP A 1 93 ? 20.994 4.601 -24.563 1.00 75.75 93 ASP A N 1
ATOM 773 C CA . ASP A 1 93 ? 20.919 5.722 -23.612 1.00 75.75 93 ASP A CA 1
ATOM 774 C C . ASP A 1 93 ? 19.609 6.512 -23.748 1.00 75.75 93 ASP A C 1
ATOM 776 O O . ASP A 1 93 ? 18.965 6.861 -22.755 1.00 75.75 93 ASP A O 1
ATOM 780 N N . GLU A 1 94 ? 19.165 6.731 -24.990 1.00 74.44 94 GLU A N 1
ATOM 781 C CA . GLU A 1 94 ? 17.881 7.369 -25.297 1.00 74.44 94 GLU A CA 1
ATOM 782 C C . GLU A 1 94 ? 16.713 6.525 -24.762 1.00 74.44 94 GLU A C 1
ATOM 784 O O . GLU A 1 94 ? 15.774 7.050 -24.160 1.00 74.44 94 GLU A O 1
ATOM 789 N N . PHE A 1 95 ? 16.783 5.200 -24.927 1.00 74.50 95 PHE A N 1
ATOM 790 C CA . PHE A 1 95 ? 15.774 4.277 -24.419 1.00 74.50 95 PHE A CA 1
ATOM 791 C C . PHE A 1 95 ? 15.716 4.275 -22.891 1.00 74.50 95 PHE A C 1
ATOM 793 O O . PHE A 1 95 ? 14.619 4.313 -22.332 1.00 74.50 95 PHE A O 1
ATOM 800 N N . ASN A 1 96 ? 16.867 4.269 -22.214 1.00 77.38 96 ASN A N 1
ATOM 801 C CA . ASN A 1 96 ? 16.937 4.346 -20.755 1.00 77.38 96 ASN A CA 1
ATOM 802 C C . ASN A 1 96 ? 16.301 5.646 -20.253 1.00 77.38 96 ASN A C 1
ATOM 804 O O . ASN A 1 96 ? 15.412 5.602 -19.406 1.00 77.38 96 ASN A O 1
ATOM 808 N N . SER A 1 97 ? 16.668 6.789 -20.845 1.00 79.88 97 SER A N 1
ATOM 809 C CA . SER A 1 97 ? 16.084 8.091 -20.497 1.00 79.88 97 SER A CA 1
ATOM 810 C C . SER A 1 97 ? 14.563 8.109 -20.683 1.00 79.88 97 SER A C 1
ATOM 812 O O . SER A 1 97 ? 13.824 8.539 -19.794 1.00 79.88 97 SER A O 1
ATOM 814 N N . ASN A 1 98 ? 14.074 7.587 -21.811 1.00 74.62 98 ASN A N 1
ATOM 815 C CA . ASN A 1 98 ? 12.641 7.508 -22.090 1.00 74.62 98 ASN A CA 1
ATOM 816 C C . ASN A 1 98 ? 11.918 6.519 -21.163 1.00 74.62 98 ASN A C 1
ATOM 818 O O . ASN A 1 98 ? 10.781 6.774 -20.773 1.00 74.62 98 ASN A O 1
ATOM 822 N N . SER A 1 99 ? 12.577 5.434 -20.753 1.00 75.12 99 SER A N 1
ATOM 823 C CA . SER A 1 99 ? 12.042 4.464 -19.790 1.00 75.12 99 SER A CA 1
ATOM 824 C C . SER A 1 99 ? 11.891 5.063 -18.398 1.00 75.12 99 SER A C 1
ATOM 826 O O . SER A 1 99 ? 10.830 4.923 -17.791 1.00 75.12 99 SER A O 1
ATOM 828 N N . THR A 1 100 ? 12.892 5.801 -17.920 1.00 82.19 100 THR A N 1
ATOM 829 C CA . THR A 1 100 ? 12.805 6.511 -16.638 1.00 82.19 100 THR A CA 1
ATOM 830 C C . THR A 1 100 ? 11.694 7.559 -16.661 1.00 82.19 100 THR A C 1
ATOM 832 O O . THR A 1 100 ? 10.871 7.606 -15.747 1.00 82.19 100 THR A O 1
ATOM 835 N N . LYS A 1 101 ? 11.594 8.355 -17.737 1.00 80.69 101 LYS A N 1
ATOM 836 C CA . LYS A 1 101 ? 10.487 9.314 -17.915 1.00 80.69 101 LYS A CA 1
ATOM 837 C C . LYS A 1 101 ? 9.128 8.620 -17.898 1.00 80.69 101 LYS A C 1
ATOM 839 O O . LYS A 1 101 ? 8.212 9.083 -17.228 1.00 80.69 101 LYS A O 1
ATOM 844 N N . PHE A 1 102 ? 9.003 7.497 -18.598 1.00 77.94 102 PHE A N 1
ATOM 845 C CA . PHE A 1 102 ? 7.778 6.707 -18.626 1.00 77.94 102 PHE A CA 1
ATOM 846 C C . PHE A 1 102 ? 7.369 6.225 -17.227 1.00 77.94 102 PHE A C 1
ATOM 848 O O . PHE A 1 102 ? 6.213 6.401 -16.839 1.00 77.94 102 PHE A O 1
ATOM 855 N N . TYR A 1 103 ? 8.295 5.649 -16.455 1.00 80.69 103 TYR A N 1
ATOM 856 C CA . TYR A 1 103 ? 7.993 5.181 -15.102 1.00 80.69 103 TYR A CA 1
ATOM 857 C C . TYR A 1 103 ? 7.625 6.333 -14.164 1.00 80.69 103 TYR A C 1
ATOM 859 O O . TYR A 1 103 ? 6.642 6.208 -13.433 1.00 80.69 103 TYR A O 1
ATOM 867 N N . ASN A 1 104 ? 8.341 7.459 -14.228 1.00 83.94 104 ASN A N 1
ATOM 868 C CA . ASN A 1 104 ? 8.020 8.655 -13.445 1.00 83.94 104 ASN A CA 1
ATOM 869 C C . ASN A 1 104 ? 6.610 9.166 -13.763 1.00 83.94 104 ASN A C 1
ATOM 871 O O . ASN A 1 104 ? 5.804 9.335 -12.856 1.00 83.94 104 ASN A O 1
ATOM 875 N N . ASN A 1 105 ? 6.262 9.280 -15.047 1.00 78.81 105 ASN A N 1
ATOM 876 C CA . ASN A 1 105 ? 4.924 9.704 -15.462 1.00 78.81 105 ASN A CA 1
ATOM 877 C C . ASN A 1 105 ? 3.831 8.736 -14.978 1.00 78.81 105 ASN A C 1
ATOM 879 O O . ASN A 1 105 ? 2.749 9.163 -14.578 1.00 78.81 105 ASN A O 1
ATOM 883 N N . CYS A 1 106 ? 4.101 7.425 -14.987 1.00 78.12 106 CYS A N 1
ATOM 884 C CA . CYS A 1 106 ? 3.174 6.440 -14.429 1.00 78.12 106 CYS A CA 1
ATOM 885 C C . CYS A 1 106 ? 2.989 6.630 -12.917 1.00 78.12 106 CYS A C 1
ATOM 887 O O . CYS A 1 106 ? 1.867 6.527 -12.426 1.00 78.12 106 CYS A O 1
ATOM 889 N N . ILE A 1 107 ? 4.069 6.900 -12.178 1.00 84.06 107 ILE A N 1
ATOM 890 C CA . ILE A 1 107 ? 4.017 7.176 -10.737 1.00 84.06 107 ILE A CA 1
ATOM 891 C C . ILE A 1 107 ? 3.211 8.451 -10.471 1.00 84.06 107 ILE A C 1
ATOM 893 O O . ILE A 1 107 ? 2.330 8.430 -9.614 1.00 84.06 107 ILE A O 1
ATOM 897 N N . ASP A 1 108 ? 3.451 9.521 -11.227 1.00 83.06 108 ASP A N 1
ATOM 898 C CA . ASP A 1 108 ? 2.738 10.794 -11.088 1.00 83.06 108 ASP A CA 1
ATOM 899 C C . ASP A 1 108 ? 1.241 10.644 -11.354 1.00 83.06 108 ASP A C 1
ATOM 901 O O . ASP A 1 108 ? 0.411 11.159 -10.603 1.00 83.06 108 ASP A O 1
ATOM 905 N N . TYR A 1 109 ? 0.877 9.872 -12.375 1.00 79.88 109 TYR A N 1
ATOM 906 C CA . TYR A 1 109 ? -0.516 9.537 -12.639 1.00 79.88 109 TYR A CA 1
ATOM 907 C C . TYR A 1 109 ? -1.153 8.747 -11.496 1.00 79.88 109 TYR A C 1
ATOM 909 O O . TYR A 1 109 ? -2.233 9.099 -11.018 1.00 79.88 109 TYR A O 1
ATOM 917 N N . LEU A 1 110 ? -0.473 7.701 -11.018 1.00 82.00 110 LEU A N 1
ATOM 918 C CA . LEU A 1 110 ? -0.977 6.914 -9.898 1.00 82.00 110 LEU A CA 1
ATOM 919 C C . LEU A 1 110 ? -1.077 7.755 -8.626 1.00 82.00 110 LEU A C 1
ATOM 921 O O . LEU A 1 110 ? -2.000 7.531 -7.860 1.00 82.00 110 LEU A O 1
ATOM 925 N N . ASN A 1 111 ? -0.204 8.742 -8.411 1.00 84.06 111 ASN A N 1
ATOM 926 C CA . ASN A 1 111 ? -0.318 9.685 -7.296 1.00 84.06 111 ASN A CA 1
ATOM 927 C C . ASN A 1 111 ? -1.592 10.537 -7.381 1.00 84.06 111 ASN A C 1
ATOM 929 O O . ASN A 1 111 ? -2.238 10.758 -6.357 1.00 84.06 111 ASN A O 1
ATOM 933 N N . GLN A 1 112 ? -1.974 10.987 -8.579 1.00 81.69 112 GLN A N 1
ATOM 934 C CA . GLN A 1 112 ? -3.229 11.723 -8.778 1.00 81.69 112 GLN A CA 1
ATOM 935 C C . GLN A 1 112 ? -4.450 10.836 -8.510 1.00 81.69 112 GLN A C 1
ATOM 937 O O . GLN A 1 112 ? -5.420 11.289 -7.908 1.00 81.69 112 GLN A O 1
ATOM 942 N N . TRP A 1 113 ? -4.394 9.567 -8.917 1.00 77.44 113 TRP A N 1
ATOM 943 C CA . TRP A 1 113 ? -5.461 8.596 -8.662 1.00 77.44 113 TRP A CA 1
ATOM 944 C C . TRP A 1 113 ? -5.569 8.197 -7.188 1.00 77.44 113 TRP A C 1
ATOM 946 O O . TRP A 1 113 ? -6.665 8.156 -6.640 1.00 77.44 113 TRP A O 1
ATOM 956 N N . ASP A 1 114 ? -4.436 7.951 -6.536 1.00 80.81 114 ASP A N 1
ATOM 957 C CA . ASP A 1 114 ? -4.320 7.568 -5.124 1.00 80.81 114 ASP A CA 1
ATOM 958 C C . ASP A 1 114 ? -4.945 8.615 -4.188 1.00 80.81 114 ASP A C 1
ATOM 960 O O . ASP A 1 114 ? -5.534 8.277 -3.164 1.00 80.81 114 ASP A O 1
ATOM 964 N N . GLN A 1 115 ? -4.908 9.895 -4.576 1.00 80.38 115 GLN A N 1
ATOM 965 C CA . GLN A 1 115 ? -5.509 10.983 -3.805 1.00 80.38 115 GLN A CA 1
ATOM 966 C C . GLN A 1 115 ? -7.011 10.783 -3.550 1.00 80.38 115 GLN A C 1
ATOM 968 O O . GLN A 1 115 ? -7.489 11.172 -2.489 1.00 80.38 115 GLN A O 1
ATOM 973 N N . ALA A 1 116 ? -7.740 10.144 -4.470 1.00 76.81 116 ALA A N 1
ATOM 974 C CA . ALA A 1 116 ? -9.166 9.855 -4.304 1.00 76.81 116 ALA A CA 1
ATOM 975 C C . ALA A 1 116 ? -9.454 8.737 -3.283 1.00 76.81 116 ALA A C 1
ATOM 977 O O . ALA A 1 116 ? -10.607 8.543 -2.901 1.00 76.81 116 ALA A O 1
ATOM 978 N N . PHE A 1 117 ? -8.427 7.995 -2.853 1.00 80.69 117 PHE A N 1
ATOM 979 C CA . PHE A 1 117 ? -8.564 6.828 -1.979 1.00 80.69 117 PHE A CA 1
ATOM 980 C C . PHE A 1 117 ? -7.824 6.952 -0.643 1.00 80.69 117 PHE A C 1
ATOM 982 O O . PHE A 1 117 ? -8.018 6.103 0.225 1.00 80.69 117 PHE A O 1
ATOM 989 N N . LYS A 1 118 ? -7.013 7.998 -0.442 1.00 80.00 118 LYS A N 1
ATOM 990 C CA . LYS A 1 118 ? -6.264 8.214 0.811 1.00 80.00 118 LYS A CA 1
ATOM 991 C C . LYS A 1 118 ? -7.147 8.148 2.049 1.00 80.00 118 LYS A C 1
ATOM 993 O O . LYS A 1 118 ? -6.797 7.507 3.033 1.00 80.00 118 LYS A O 1
ATOM 998 N N . ASP A 1 119 ? -8.318 8.758 1.958 1.00 78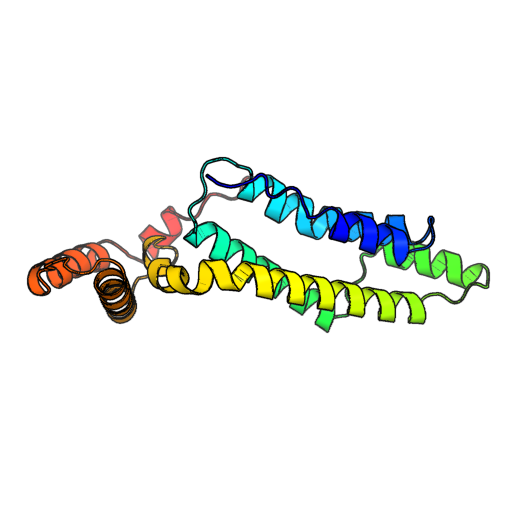.81 119 ASP A N 1
ATOM 999 C CA . ASP A 1 119 ? -9.267 8.851 3.060 1.00 78.81 119 ASP A CA 1
ATOM 1000 C C . ASP A 1 119 ? -9.807 7.472 3.476 1.00 78.81 119 ASP A C 1
ATOM 1002 O O . ASP A 1 119 ? -10.037 7.223 4.655 1.00 78.81 119 ASP A O 1
ATOM 1006 N N . VAL A 1 120 ? -9.933 6.530 2.533 1.00 81.75 120 VAL A N 1
ATOM 1007 C CA . VAL A 1 120 ? -10.415 5.170 2.820 1.00 81.75 120 VAL A CA 1
ATOM 1008 C C . VAL A 1 120 ? -9.298 4.195 3.208 1.00 81.75 120 VAL A C 1
ATOM 1010 O O . VAL A 1 120 ? -9.599 3.073 3.614 1.00 81.75 120 VAL A O 1
ATOM 1013 N N . GLU A 1 121 ? -8.016 4.584 3.158 1.00 82.25 121 GLU A N 1
ATOM 1014 C CA . GLU A 1 121 ? -6.908 3.714 3.603 1.00 82.25 121 GLU A CA 1
ATOM 1015 C C . GLU A 1 121 ? -7.028 3.346 5.089 1.00 82.25 121 GLU A C 1
ATOM 1017 O O . GLU A 1 121 ? -6.635 2.253 5.498 1.00 82.25 121 GLU A O 1
ATOM 1022 N N . VAL A 1 122 ? -7.634 4.213 5.907 1.00 85.56 122 VAL A N 1
ATOM 1023 C CA . VAL A 1 122 ? -7.888 3.936 7.329 1.00 85.56 122 VAL A CA 1
ATOM 1024 C C . VAL A 1 122 ? -8.811 2.726 7.542 1.00 85.56 122 VAL A C 1
ATOM 1026 O O . VAL A 1 122 ? -8.800 2.120 8.611 1.00 85.56 122 VAL A O 1
ATOM 1029 N N . MET A 1 123 ? -9.574 2.325 6.520 1.00 86.25 123 MET A N 1
ATOM 1030 C CA . MET A 1 123 ? -10.425 1.128 6.518 1.00 86.25 123 MET A CA 1
ATOM 1031 C C . MET A 1 123 ? -9.682 -0.155 6.101 1.00 86.25 123 MET A C 1
ATOM 1033 O O . MET A 1 123 ? -10.297 -1.218 6.062 1.00 86.25 123 MET A O 1
ATOM 1037 N N . GLU A 1 124 ? -8.371 -0.115 5.814 1.00 86.00 124 GLU A N 1
ATOM 1038 C CA . GLU A 1 124 ? -7.597 -1.291 5.362 1.00 86.00 124 GLU A CA 1
ATOM 1039 C C . GLU A 1 124 ? -7.758 -2.506 6.293 1.00 86.00 124 GLU A C 1
ATOM 1041 O O . GLU A 1 124 ? -7.792 -3.652 5.832 1.00 86.00 124 GLU A O 1
ATOM 1046 N N . TRP A 1 125 ? -7.892 -2.268 7.601 1.00 88.19 125 TRP A N 1
ATOM 1047 C CA . TRP A 1 125 ? -7.993 -3.324 8.609 1.00 88.19 125 TRP A CA 1
ATOM 1048 C C . TRP A 1 125 ? -9.207 -4.246 8.408 1.00 88.19 125 TRP A C 1
ATOM 1050 O O . TRP A 1 125 ? -9.123 -5.420 8.764 1.00 88.19 125 TRP A O 1
ATOM 1060 N N . VAL A 1 126 ? -10.277 -3.767 7.761 1.00 86.62 126 VAL A N 1
ATOM 1061 C CA . VAL A 1 126 ? -11.509 -4.530 7.476 1.00 86.62 126 VAL A CA 1
ATOM 1062 C C . VAL A 1 126 ? -11.249 -5.719 6.545 1.00 86.62 126 VAL A C 1
ATOM 1064 O O . VAL A 1 126 ? -11.965 -6.715 6.585 1.00 86.62 126 VAL A O 1
ATOM 1067 N N . HIS A 1 127 ? -10.185 -5.676 5.737 1.00 83.88 127 HIS A N 1
ATOM 1068 C CA . HIS A 1 127 ? -9.817 -6.806 4.881 1.00 83.88 127 HIS A CA 1
ATOM 1069 C C . HIS A 1 127 ? -9.211 -7.986 5.632 1.00 83.88 127 HIS A C 1
ATOM 1071 O O . HIS A 1 127 ? -9.012 -9.034 5.017 1.00 83.88 127 HIS A O 1
ATOM 1077 N N . LEU A 1 128 ? -8.850 -7.812 6.909 1.00 86.31 128 LEU A N 1
ATOM 1078 C CA . LEU A 1 128 ? -8.282 -8.867 7.747 1.00 86.31 128 LEU A CA 1
ATOM 1079 C C . LEU A 1 128 ? -7.120 -9.608 7.056 1.00 86.31 128 LEU A C 1
ATOM 1081 O O . LEU A 1 128 ? -6.926 -10.800 7.243 1.00 86.31 128 LEU A O 1
ATOM 1085 N N . ARG A 1 129 ? -6.317 -8.911 6.236 1.00 81.81 129 ARG A N 1
ATOM 1086 C CA . ARG A 1 129 ? -5.093 -9.471 5.618 1.00 81.81 129 ARG A CA 1
ATOM 1087 C C . ARG A 1 129 ? -3.955 -9.609 6.633 1.00 81.81 129 ARG A C 1
ATOM 1089 O O . ARG A 1 129 ? -2.974 -10.312 6.389 1.00 81.81 129 ARG A O 1
ATOM 1096 N N . LYS A 1 130 ? -4.072 -8.886 7.744 1.00 85.69 130 LYS A N 1
ATOM 1097 C CA . LYS A 1 130 ? -3.172 -8.848 8.897 1.00 85.69 130 LYS A CA 1
ATOM 1098 C C . LYS A 1 130 ? -4.034 -8.770 10.153 1.00 85.69 130 LYS A C 1
ATOM 1100 O O . LYS A 1 130 ? -5.196 -8.379 10.072 1.00 85.69 130 LYS A O 1
ATOM 1105 N N . LEU A 1 131 ? -3.451 -9.109 11.300 1.00 88.00 131 LEU A N 1
ATOM 1106 C CA . LEU A 1 131 ? -4.128 -8.937 12.581 1.00 88.00 131 LEU A CA 1
ATOM 1107 C C . LEU A 1 131 ? -4.428 -7.445 12.796 1.00 88.00 131 LEU A C 1
ATOM 1109 O O . LEU A 1 131 ? -3.492 -6.639 12.736 1.00 88.00 131 LEU A O 1
ATOM 1113 N N . PRO A 1 132 ? -5.699 -7.064 13.005 1.00 90.25 132 PRO A N 1
ATOM 1114 C CA . PRO A 1 132 ? -6.044 -5.677 13.255 1.00 90.25 132 PRO A CA 1
ATOM 1115 C C . PRO A 1 132 ? -5.536 -5.252 14.637 1.00 90.25 132 PRO A C 1
ATOM 1117 O O . PRO A 1 132 ? -5.486 -6.040 15.583 1.00 90.25 132 PRO A O 1
ATOM 1120 N N . SER A 1 133 ? -5.151 -3.984 14.747 1.00 91.75 133 SER A N 1
ATOM 1121 C CA . SER A 1 133 ? -4.804 -3.355 16.021 1.00 91.75 133 SER A CA 1
ATOM 1122 C C . SER A 1 133 ? -5.943 -2.447 16.467 1.00 91.75 133 SER A C 1
ATOM 1124 O O . SER A 1 133 ? -6.637 -1.900 15.612 1.00 91.75 133 SER A O 1
ATOM 1126 N N . TRP A 1 134 ? -6.096 -2.233 17.777 1.00 92.75 134 TRP A N 1
ATOM 1127 C CA . TRP A 1 134 ? -7.102 -1.297 18.289 1.00 92.75 134 TRP A CA 1
ATOM 1128 C C . TRP A 1 134 ? -6.933 0.103 17.682 1.00 92.75 134 TRP A C 1
ATOM 1130 O O . TRP A 1 134 ? -7.881 0.664 17.157 1.00 92.75 134 TRP A O 1
ATOM 1140 N N . ASN A 1 135 ? -5.691 0.591 17.589 1.00 92.00 135 ASN A N 1
ATOM 1141 C CA . ASN A 1 135 ? -5.352 1.861 16.934 1.00 92.00 135 ASN A CA 1
ATOM 1142 C C . ASN A 1 135 ? -5.836 1.940 15.464 1.00 92.00 135 ASN A C 1
ATOM 1144 O O . ASN A 1 135 ? -6.101 3.012 14.929 1.00 92.00 135 ASN A O 1
ATOM 1148 N N . SER A 1 136 ? -5.939 0.815 14.751 1.00 90.25 136 SER A N 1
ATOM 1149 C CA . SER A 1 136 ? -6.518 0.814 13.400 1.00 90.25 136 SER A CA 1
ATOM 1150 C C . SER A 1 136 ? -8.036 1.016 13.419 1.00 90.25 136 SER A C 1
ATOM 1152 O O . SER A 1 136 ? -8.552 1.716 12.554 1.00 90.25 136 SER A O 1
ATOM 1154 N N . VAL A 1 137 ? -8.727 0.420 14.392 1.00 91.44 137 VAL A N 1
ATOM 1155 C CA . VAL A 1 137 ? -10.184 0.526 14.569 1.00 91.44 137 VAL A CA 1
ATOM 1156 C C . VAL A 1 137 ? -10.560 1.918 15.072 1.00 91.44 137 VAL A C 1
ATOM 1158 O O . VAL A 1 137 ? -11.435 2.556 14.504 1.00 91.44 137 VAL A O 1
ATOM 1161 N N . GLU A 1 138 ? -9.830 2.438 16.054 1.00 90.50 138 GLU A N 1
ATOM 1162 C CA . GLU A 1 138 ? -10.036 3.774 16.621 1.00 90.50 138 GLU A CA 1
ATOM 1163 C C . GLU A 1 138 ? -9.862 4.880 15.570 1.00 90.50 138 GLU A C 1
ATOM 1165 O O . GLU A 1 138 ? -10.734 5.729 15.398 1.00 90.50 138 GLU A O 1
ATOM 1170 N N . ARG A 1 139 ? -8.788 4.832 14.766 1.00 89.81 139 ARG A N 1
ATOM 1171 C CA . ARG A 1 139 ? -8.618 5.777 13.648 1.00 89.81 139 ARG A CA 1
ATOM 1172 C C . ARG A 1 139 ? -9.747 5.678 12.627 1.00 89.81 139 ARG A C 1
ATOM 1174 O O . ARG A 1 139 ? -10.124 6.683 12.029 1.00 89.81 139 ARG A O 1
ATOM 1181 N N . ASN A 1 140 ? -10.273 4.475 12.412 1.00 89.31 140 ASN A N 1
ATOM 1182 C CA . ASN A 1 140 ? -11.402 4.277 11.519 1.00 89.31 140 ASN A CA 1
ATOM 1183 C C . ASN A 1 140 ? -12.690 4.892 12.070 1.00 89.31 140 ASN A C 1
ATOM 1185 O O . ASN A 1 140 ? -13.421 5.526 11.313 1.00 89.31 140 ASN A O 1
ATOM 1189 N N . LEU A 1 141 ? -12.931 4.745 13.372 1.00 88.75 141 LEU A N 1
ATOM 1190 C CA . LEU A 1 141 ? -14.063 5.346 14.061 1.00 88.75 141 LEU A CA 1
ATOM 1191 C C . LEU A 1 141 ? -14.037 6.872 13.934 1.00 88.75 141 LEU A C 1
ATOM 1193 O O . LEU A 1 141 ? -15.026 7.447 13.486 1.00 88.75 141 LEU A O 1
ATOM 1197 N N . ILE A 1 142 ? -12.895 7.508 14.224 1.00 88.00 142 ILE A N 1
ATOM 1198 C CA . ILE A 1 142 ? -12.712 8.964 14.077 1.00 88.00 142 ILE A CA 1
ATOM 1199 C C . ILE A 1 142 ? -13.102 9.410 12.662 1.00 88.00 142 ILE A C 1
ATOM 1201 O O . ILE A 1 142 ? -13.938 10.295 12.493 1.00 88.00 142 ILE A O 1
ATOM 1205 N N . TYR A 1 143 ? -12.573 8.731 11.643 1.00 86.31 143 TYR A N 1
ATOM 1206 C CA . TYR A 1 143 ? -12.887 9.019 10.245 1.00 86.31 143 TYR A CA 1
ATOM 1207 C C . TYR A 1 143 ? -14.383 8.872 9.914 1.00 86.31 143 TYR A C 1
ATOM 1209 O O . TYR A 1 143 ? -14.969 9.715 9.230 1.00 86.31 143 TYR A O 1
ATOM 1217 N N . VAL A 1 144 ? -15.031 7.808 10.404 1.00 85.50 144 VAL A N 1
ATOM 1218 C CA . VAL A 1 144 ? -16.472 7.596 10.198 1.00 85.50 144 VAL A CA 1
ATOM 1219 C C . VAL A 1 144 ? -17.283 8.697 10.876 1.00 85.50 144 VAL A C 1
ATOM 1221 O O . VAL A 1 144 ? -18.215 9.206 10.254 1.00 85.50 144 VAL A O 1
ATOM 1224 N N . MET A 1 145 ? -16.924 9.098 12.096 1.00 85.50 145 MET A N 1
ATOM 1225 C CA . MET A 1 145 ? -17.598 10.172 12.833 1.00 85.50 145 MET A CA 1
ATOM 1226 C C . MET A 1 145 ? -17.448 11.536 12.144 1.00 85.50 145 MET A C 1
ATOM 1228 O O . MET A 1 145 ? -18.418 12.290 12.081 1.00 85.50 145 MET A O 1
ATOM 1232 N N . GLU A 1 146 ? -16.274 11.834 11.581 1.00 84.44 146 GLU A N 1
ATOM 1233 C CA . GLU A 1 146 ? -16.007 13.078 10.843 1.00 84.44 146 GLU A CA 1
ATOM 1234 C C . GLU A 1 146 ? -16.822 13.181 9.542 1.00 84.44 146 GLU A C 1
ATOM 1236 O O . GLU A 1 146 ? -17.317 14.254 9.194 1.00 84.44 146 GLU A O 1
ATOM 1241 N N . ILE A 1 147 ? -17.007 12.069 8.821 1.00 80.75 147 ILE A N 1
ATOM 1242 C CA . ILE A 1 147 ? -17.773 12.045 7.561 1.00 80.75 147 ILE A CA 1
ATOM 1243 C C . ILE A 1 147 ? -19.276 11.948 7.804 1.00 80.75 147 ILE A C 1
ATOM 1245 O O . ILE A 1 147 ? -20.084 12.573 7.108 1.00 80.75 147 ILE A O 1
ATOM 1249 N N . ARG A 1 148 ? -19.678 11.112 8.758 1.00 70.25 148 ARG A N 1
ATOM 1250 C CA . ARG A 1 148 ? -21.072 10.900 9.136 1.00 70.25 148 ARG A CA 1
ATOM 1251 C C . ARG A 1 148 ? -21.354 11.782 10.340 1.00 70.25 148 ARG A C 1
ATOM 1253 O O . ARG A 1 148 ? -21.410 11.289 11.462 1.00 70.25 148 ARG A O 1
ATOM 1260 N N . ASN A 1 149 ? -21.564 13.076 10.090 1.00 63.00 149 ASN A N 1
ATOM 1261 C CA . ASN A 1 149 ? -22.080 14.021 11.082 1.00 63.00 149 ASN A CA 1
ATOM 1262 C C . ASN A 1 149 ? -23.284 13.403 11.827 1.00 63.00 149 ASN A C 1
ATOM 1264 O O . ASN A 1 149 ? -24.405 13.540 11.331 1.00 63.00 149 ASN A O 1
ATOM 1268 N N . LYS A 1 150 ? -23.057 12.808 13.016 1.00 58.50 150 LYS A N 1
ATOM 1269 C CA . LYS A 1 150 ? -24.031 12.153 13.930 1.00 58.50 150 LYS A CA 1
ATOM 1270 C C . LYS A 1 150 ? -24.161 10.619 13.843 1.00 58.50 150 LYS A C 1
ATOM 1272 O O . LYS A 1 150 ? -25.277 10.116 13.725 1.00 58.50 150 LYS A O 1
ATOM 1277 N N . THR A 1 151 ? -23.072 9.864 13.976 1.00 68.31 151 THR A N 1
ATOM 1278 C CA . THR A 1 151 ? -23.204 8.454 14.402 1.00 68.31 151 THR A CA 1
ATOM 1279 C C . THR A 1 151 ? -22.852 8.376 15.881 1.00 68.31 151 THR A C 1
ATOM 1281 O O . THR A 1 151 ? -21.721 8.682 16.242 1.00 68.31 151 THR A O 1
ATOM 1284 N N . ASP A 1 152 ? -23.833 8.049 16.721 1.00 76.38 152 ASP A N 1
ATOM 1285 C CA . ASP A 1 152 ? -23.607 7.749 18.136 1.00 76.38 152 ASP A CA 1
ATOM 1286 C C . ASP A 1 152 ? -23.088 6.312 18.207 1.00 76.38 152 ASP A C 1
ATOM 1288 O O . ASP A 1 152 ? -23.822 5.370 17.902 1.00 76.38 152 ASP A O 1
ATOM 1292 N N . VAL A 1 153 ? -21.789 6.162 18.450 1.00 83.25 153 VAL A N 1
ATOM 1293 C CA . VAL A 1 153 ? -21.133 4.858 18.559 1.00 83.25 153 VAL A CA 1
ATOM 1294 C C . VAL A 1 153 ? -20.855 4.615 20.032 1.00 83.25 153 VAL A C 1
ATOM 1296 O O . VAL A 1 153 ? -20.284 5.469 20.702 1.00 83.25 153 VAL A O 1
ATOM 1299 N N . ASN A 1 154 ? -21.276 3.454 20.529 1.00 88.69 154 ASN A N 1
ATOM 1300 C CA . ASN A 1 154 ? -20.957 3.024 21.879 1.00 88.69 154 ASN A CA 1
ATOM 1301 C C . ASN A 1 154 ? -19.543 2.421 21.895 1.00 88.69 154 ASN A C 1
ATOM 1303 O O . ASN A 1 154 ? -19.321 1.328 21.369 1.00 88.69 154 ASN A O 1
ATOM 1307 N N . ASP A 1 155 ? -18.595 3.143 22.491 1.00 86.75 155 ASP A N 1
ATOM 1308 C CA . ASP A 1 155 ? -17.191 2.732 22.561 1.00 86.75 155 ASP A CA 1
ATOM 1309 C C . ASP A 1 155 ? -16.996 1.424 23.344 1.00 86.75 155 ASP A C 1
ATOM 1311 O O . ASP A 1 155 ? -16.156 0.607 22.960 1.00 86.75 155 ASP A O 1
ATOM 1315 N N . ASP A 1 156 ? -17.790 1.189 24.396 1.00 90.75 156 ASP A N 1
ATOM 1316 C CA . ASP A 1 156 ? -17.699 -0.031 25.208 1.00 90.75 156 ASP A CA 1
ATOM 1317 C C . ASP A 1 156 ? -18.094 -1.262 24.377 1.00 90.75 156 ASP A C 1
ATOM 1319 O O . ASP A 1 156 ? -17.361 -2.253 24.324 1.00 90.75 156 ASP A O 1
ATOM 1323 N N . GLU A 1 157 ? -19.208 -1.169 23.642 1.00 92.81 157 GLU A N 1
ATOM 1324 C CA . GLU A 1 157 ? -19.654 -2.234 22.733 1.00 92.81 157 GLU A CA 1
ATOM 1325 C C . GLU A 1 157 ? -18.640 -2.474 21.605 1.00 92.81 157 GLU A C 1
ATOM 1327 O O . GLU A 1 157 ? -18.350 -3.621 21.260 1.00 92.81 157 GLU A O 1
ATOM 1332 N N . LEU A 1 158 ? -18.038 -1.412 21.059 1.00 91.31 158 LEU A N 1
ATOM 1333 C CA . LEU A 1 158 ? -17.034 -1.531 20.001 1.00 91.31 158 LEU A CA 1
ATOM 1334 C C . LEU A 1 158 ? -15.758 -2.239 20.484 1.00 91.31 158 LEU A C 1
ATOM 1336 O O . LEU A 1 158 ? -15.169 -3.037 19.744 1.00 91.31 158 LEU A O 1
ATOM 1340 N N . VAL A 1 159 ? -15.308 -1.960 21.711 1.00 92.56 159 VAL A N 1
ATOM 1341 C CA . VAL A 1 159 ? -14.159 -2.652 22.317 1.00 92.56 159 VAL A CA 1
ATOM 1342 C C . VAL A 1 159 ? -14.471 -4.133 22.533 1.00 92.56 159 VAL A C 1
ATOM 1344 O O . VAL A 1 159 ? -13.608 -4.983 22.267 1.00 92.56 159 VAL A O 1
ATOM 1347 N N . ASP A 1 160 ? -15.687 -4.463 22.962 1.00 94.06 160 ASP A N 1
ATOM 1348 C CA . ASP A 1 160 ? -16.134 -5.848 23.129 1.00 94.06 160 ASP A CA 1
ATOM 1349 C C . ASP A 1 160 ? -16.172 -6.590 21.783 1.00 94.06 160 ASP A C 1
ATOM 1351 O O . ASP A 1 160 ? -15.579 -7.669 21.643 1.00 94.06 160 ASP A O 1
ATOM 1355 N N . GLU A 1 161 ? -16.762 -5.983 20.749 1.00 92.06 161 GLU A N 1
ATOM 1356 C CA . GLU A 1 161 ? -16.770 -6.521 19.384 1.00 92.06 161 GLU A CA 1
ATOM 1357 C C . GLU A 1 161 ? -15.353 -6.750 18.851 1.00 92.06 161 GLU A C 1
ATOM 1359 O O . GLU A 1 161 ? -15.024 -7.830 18.338 1.00 92.06 161 GLU A O 1
ATOM 1364 N N . PHE A 1 162 ? -14.472 -5.762 19.020 1.00 92.94 162 PHE A N 1
ATOM 1365 C CA . PHE A 1 162 ? -13.077 -5.884 18.616 1.00 92.94 162 PHE A CA 1
ATOM 1366 C C . PHE A 1 162 ? -12.360 -7.008 19.371 1.00 92.94 162 PHE A C 1
ATOM 1368 O O . PHE A 1 162 ? -11.542 -7.727 18.786 1.00 92.94 162 PHE A O 1
ATOM 1375 N N . SER A 1 163 ? -12.673 -7.201 20.650 1.00 91.56 163 SER A N 1
ATOM 1376 C CA . SER A 1 163 ? -12.101 -8.269 21.467 1.00 91.56 163 SER A CA 1
ATOM 1377 C C . SER A 1 163 ? -12.494 -9.649 20.942 1.00 91.56 163 SER A C 1
ATOM 1379 O O . SER A 1 163 ? -11.635 -10.532 20.843 1.00 91.56 163 SER A O 1
ATOM 1381 N N . PHE A 1 164 ? -13.743 -9.836 20.505 1.00 92.56 164 PHE A N 1
ATOM 1382 C CA . PHE A 1 164 ? -14.165 -11.078 19.849 1.00 92.56 164 PHE A CA 1
ATOM 1383 C C . PHE A 1 164 ? -13.420 -11.319 18.536 1.00 92.56 164 PHE A C 1
ATOM 1385 O O . PHE A 1 164 ? -12.885 -12.411 18.319 1.00 92.56 164 PHE A O 1
ATOM 1392 N N . VAL A 1 165 ? -13.316 -10.290 17.690 1.00 90.38 165 VAL A N 1
ATOM 1393 C CA . VAL A 1 165 ? -12.569 -10.340 16.424 1.00 90.38 165 VAL A CA 1
ATOM 1394 C C . VAL A 1 165 ? -11.114 -10.735 16.685 1.00 90.38 165 VAL A C 1
ATOM 1396 O O . VAL A 1 165 ? -10.611 -11.681 16.079 1.00 90.38 165 VAL A O 1
ATOM 1399 N N . LYS A 1 166 ? -10.449 -10.078 17.638 1.00 89.88 166 LYS A N 1
ATOM 1400 C CA . LYS A 1 166 ? -9.051 -10.332 18.008 1.00 89.88 166 LYS A CA 1
ATOM 1401 C C . LYS A 1 166 ? -8.824 -11.740 18.562 1.00 89.88 166 LYS A C 1
ATOM 1403 O O . LYS A 1 166 ? -7.812 -12.353 18.236 1.00 89.88 166 LYS A O 1
ATOM 1408 N N . ASN A 1 167 ? -9.748 -12.257 19.370 1.00 90.12 167 ASN A N 1
ATOM 1409 C CA . ASN A 1 167 ? -9.646 -13.605 19.933 1.00 90.12 167 ASN A CA 1
ATOM 1410 C C . ASN A 1 167 ? -9.837 -14.694 18.871 1.00 90.12 167 ASN A C 1
ATOM 1412 O O . ASN A 1 167 ? -9.200 -15.745 18.933 1.00 90.12 167 ASN A O 1
ATOM 1416 N N . TYR A 1 168 ? -10.695 -14.444 17.882 1.00 89.88 168 TYR A N 1
ATOM 1417 C CA . TYR A 1 168 ? -10.932 -15.375 16.784 1.00 89.88 168 TYR A CA 1
ATOM 1418 C C . TYR A 1 168 ? -9.813 -15.346 15.729 1.00 89.88 168 TYR A C 1
ATOM 1420 O O . TYR A 1 168 ? -9.386 -16.390 15.220 1.00 89.88 168 TYR A O 1
ATOM 1428 N N . LEU A 1 169 ? -9.319 -14.154 15.389 1.00 89.12 169 LEU A N 1
ATOM 1429 C CA . LEU A 1 169 ? -8.257 -13.965 14.405 1.00 89.12 169 LEU A CA 1
ATOM 1430 C C . LEU A 1 169 ? -6.906 -14.399 14.959 1.00 89.12 169 LEU A C 1
ATOM 1432 O O . LEU A 1 169 ? -6.194 -13.661 15.632 1.00 89.12 169 LEU A O 1
ATOM 1436 N N . THR A 1 170 ? -6.509 -15.605 14.579 1.00 87.19 170 THR A N 1
ATOM 1437 C CA . THR A 1 170 ? -5.158 -16.116 14.800 1.00 87.19 170 THR A CA 1
ATOM 1438 C C . THR A 1 170 ? -4.344 -16.068 13.511 1.00 87.19 170 THR A C 1
ATOM 1440 O O . THR A 1 170 ? -4.886 -16.087 12.403 1.00 87.19 170 THR A O 1
ATOM 1443 N N . SER A 1 171 ? -3.015 -16.089 13.630 1.00 84.81 171 SER A N 1
ATOM 1444 C CA . SER A 1 171 ? -2.121 -16.237 12.471 1.00 84.81 171 SER A CA 1
ATOM 1445 C C . SER A 1 171 ? -2.432 -17.497 11.648 1.00 84.81 171 SER A C 1
ATOM 1447 O O . SER A 1 171 ? -2.257 -17.490 10.431 1.00 84.81 171 SER A O 1
ATOM 1449 N N . GLY A 1 172 ? -2.924 -18.564 12.294 1.00 86.31 172 GLY A N 1
ATOM 1450 C CA . GLY A 1 172 ? -3.399 -19.778 11.624 1.00 86.31 172 GLY A CA 1
ATOM 1451 C C . GLY A 1 172 ? -4.620 -19.507 10.746 1.00 86.31 172 GLY A C 1
ATOM 1452 O O . GLY A 1 172 ? -4.580 -19.779 9.548 1.00 86.31 172 GLY A O 1
ATOM 1453 N N . LYS A 1 173 ? -5.653 -18.863 11.305 1.00 86.69 173 LYS A N 1
ATOM 1454 C CA . LYS A 1 173 ? -6.871 -18.478 10.570 1.00 86.69 173 LYS A CA 1
ATOM 1455 C C . LYS A 1 173 ? -6.581 -17.552 9.392 1.00 86.69 173 LYS A C 1
ATOM 1457 O O . LYS A 1 173 ? -7.091 -17.765 8.298 1.00 86.69 173 LYS A O 1
ATOM 1462 N N . LEU A 1 174 ? -5.689 -16.582 9.579 1.00 86.44 174 LEU A N 1
ATOM 1463 C CA . LEU A 1 174 ? -5.249 -15.700 8.496 1.00 86.44 174 LEU A CA 1
ATOM 1464 C C . LEU A 1 174 ? -4.585 -16.455 7.340 1.00 86.44 174 LEU A C 1
ATOM 1466 O O . LEU A 1 174 ? -4.735 -16.070 6.182 1.00 86.44 174 LEU A O 1
ATOM 1470 N N . ASN A 1 175 ? -3.835 -17.517 7.635 1.00 84.81 175 ASN A N 1
ATOM 1471 C CA . ASN A 1 175 ? -3.211 -18.336 6.602 1.00 84.81 175 ASN A CA 1
ATOM 1472 C C . ASN A 1 175 ? -4.230 -19.217 5.869 1.00 84.81 175 ASN A C 1
ATOM 1474 O O . ASN A 1 175 ? -4.093 -19.374 4.659 1.00 84.81 175 ASN A O 1
ATOM 1478 N N . GLU A 1 176 ? -5.253 -19.731 6.561 1.00 86.31 176 GLU A N 1
ATOM 1479 C CA . GLU A 1 176 ? -6.372 -20.465 5.941 1.00 86.31 176 GLU A CA 1
ATOM 1480 C C . GLU A 1 176 ? -7.134 -19.600 4.925 1.00 86.31 176 GLU A C 1
ATOM 1482 O O . GLU A 1 176 ? -7.592 -20.099 3.901 1.00 86.31 176 GLU A O 1
ATOM 1487 N N . TRP A 1 177 ? -7.256 -18.296 5.188 1.00 83.75 177 TRP A N 1
ATOM 1488 C CA . TRP A 1 177 ? -7.996 -17.359 4.335 1.00 83.75 177 TRP A CA 1
ATOM 1489 C C . TRP A 1 177 ? -7.199 -16.804 3.159 1.00 83.75 177 TRP A C 1
ATOM 1491 O O . TRP A 1 177 ? -7.758 -16.101 2.312 1.00 83.75 177 TRP A O 1
ATOM 1501 N N . LYS A 1 178 ? -5.897 -17.094 3.070 1.00 79.56 178 LYS A N 1
ATOM 1502 C CA . LYS A 1 178 ? -5.118 -16.675 1.904 1.00 79.56 178 LYS A CA 1
ATOM 1503 C C . LYS A 1 178 ? -5.666 -17.391 0.669 1.00 79.56 178 LYS A C 1
ATOM 1505 O O . LYS A 1 178 ? -5.769 -18.617 0.679 1.00 79.56 178 LYS A O 1
ATOM 1510 N N . PRO A 1 179 ? -5.983 -16.661 -0.414 1.00 66.75 179 PRO A N 1
ATOM 1511 C CA . PRO A 1 179 ? -6.451 -17.294 -1.633 1.00 66.75 179 PRO A CA 1
ATOM 1512 C C . PRO A 1 179 ? -5.385 -18.276 -2.123 1.00 66.75 179 PRO A C 1
ATOM 1514 O O . PRO A 1 179 ? -4.215 -17.915 -2.285 1.00 66.75 179 PRO A O 1
ATOM 1517 N N . VAL A 1 180 ? -5.794 -19.525 -2.352 1.00 56.25 180 VAL A N 1
ATOM 1518 C CA . VAL A 1 180 ? -4.951 -20.536 -2.992 1.00 56.25 180 VAL A CA 1
ATOM 1519 C C . VAL A 1 180 ? -4.570 -19.978 -4.360 1.00 56.25 180 VAL A C 1
ATOM 1521 O O . VAL A 1 180 ? -5.436 -19.795 -5.219 1.00 56.25 180 VAL A O 1
ATOM 1524 N N . LYS A 1 181 ? -3.286 -19.662 -4.567 1.00 47.41 181 LYS A N 1
ATOM 1525 C CA . LYS A 1 181 ? -2.787 -19.301 -5.897 1.00 47.41 181 LYS A CA 1
ATOM 1526 C C . LYS A 1 181 ? -3.044 -20.499 -6.808 1.00 47.41 181 LYS A C 1
ATOM 1528 O O . LYS A 1 181 ? -2.369 -21.516 -6.672 1.00 47.41 181 LYS A O 1
ATOM 1533 N N . LYS A 1 182 ? -4.030 -20.397 -7.703 1.00 32.91 182 LYS A N 1
ATOM 1534 C CA . LYS A 1 182 ? -4.135 -21.322 -8.832 1.00 32.91 182 LYS A CA 1
ATOM 1535 C C . LYS A 1 182 ? -2.883 -21.102 -9.682 1.00 32.91 182 LYS A C 1
ATOM 1537 O O . LYS A 1 182 ? -2.660 -19.981 -10.138 1.00 32.91 182 LYS A O 1
ATOM 1542 N N . LEU A 1 183 ? -2.045 -22.138 -9.730 1.00 30.44 183 LEU A N 1
ATOM 1543 C CA . LEU A 1 183 ? -0.879 -22.246 -10.606 1.00 30.44 183 LEU A CA 1
ATOM 1544 C C . LEU A 1 183 ? -1.297 -22.099 -12.070 1.00 30.44 183 LEU A C 1
ATOM 1546 O O . LEU A 1 183 ? -2.400 -22.591 -12.406 1.00 30.44 183 LEU A O 1
#

pLDDT: mean 72.95, std 16.59, range [27.42, 94.06]

Radius of gyration: 22.09 Å; chains: 1; bounding box: 49×36×62 Å